Protein AF-A0A5C5G2U0-F1 (afdb_monomer)

Sequence (279 aa):
MDYLPILVVNPNTTESMTKGVERALNSLVESSKFPSPTFFSAPTGVASINDDKDCHHTAEEVLPHLLASPYAPPKPTSPRLPPHLSHLSLAAAHSAVLIACYSVHPLVPSLAAHYAAQSGPTRPVLGIFEASVLSALALLHTPEDRFGIVTTGAVWDGILTQGVSDFLAIRGEGAKVERFAGVETTGLTAVELHDLPADEVERRMKEAVKRLMRRAKGQDGKGTLRAICLGCAGMAGLDATVRAACVEELGDADGSKVHIVDGVKAGYALLEGMVRAGL

Secondary structure (DSSP, 8-state):
--PPPEEEEE-SS-HHHHHHHHHHHHHHHHH-SSPPPEEEE-SSS-SS--SHHHHHHHHHHHHHHHH-SS---SSTTS----GGGTTS-TTTTSSEEEE-SSS--THHHHHHHHHHTSSS----EEEHHHHHHHHHHHT--STTEEEEEEESSTHHHHHHHHHHHHHTT--STT---TTEEEEEE-S--TTHHHHS-HHHHHHHHHHHHHHHHHHHT-SSS--EEEEEEE-SGGGTTTHHHHHHHHHHHHHHHHHTTSEEEEHHHHHHHHHHHHHHHT-

Structure (mmCIF, N/CA/C/O backbone):
data_AF-A0A5C5G2U0-F1
#
_entry.id   AF-A0A5C5G2U0-F1
#
loop_
_atom_site.group_PDB
_atom_site.id
_atom_site.type_symbol
_atom_site.label_atom_id
_atom_site.label_alt_id
_atom_site.label_comp_id
_atom_site.label_asym_id
_atom_site.label_entity_id
_atom_site.label_seq_id
_atom_site.pdbx_PDB_ins_code
_atom_site.Cartn_x
_atom_site.Cartn_y
_atom_site.Cartn_z
_atom_site.occupancy
_atom_site.B_iso_or_equiv
_atom_site.auth_seq_id
_atom_site.auth_comp_id
_atom_site.auth_asym_id
_atom_site.auth_atom_id
_atom_site.pdbx_PDB_model_num
ATOM 1 N N . MET A 1 1 ? -12.541 -3.387 -24.938 1.00 53.84 1 MET A N 1
ATOM 2 C CA . MET A 1 1 ? -11.130 -2.962 -24.959 1.00 53.84 1 MET A CA 1
ATOM 3 C C . MET A 1 1 ? -10.376 -4.014 -24.191 1.00 53.84 1 MET A C 1
ATOM 5 O O . MET A 1 1 ? -10.794 -4.306 -23.076 1.00 53.84 1 MET A O 1
ATOM 9 N N . ASP A 1 2 ? -9.349 -4.602 -24.787 1.00 81.38 2 ASP A N 1
ATOM 10 C CA . ASP A 1 2 ? -8.499 -5.535 -24.056 1.00 81.38 2 ASP A CA 1
ATOM 11 C C . ASP A 1 2 ? -7.533 -4.694 -23.225 1.00 81.38 2 ASP A C 1
ATOM 13 O O . ASP A 1 2 ? -6.723 -3.940 -23.765 1.00 81.38 2 ASP A O 1
ATOM 17 N N . TYR A 1 3 ? -7.709 -4.729 -21.907 1.00 91.25 3 TYR A N 1
ATOM 18 C CA . TYR A 1 3 ? -6.792 -4.070 -20.987 1.00 91.25 3 TYR A CA 1
ATOM 19 C C . TYR A 1 3 ? -5.430 -4.768 -21.046 1.00 91.25 3 TYR A C 1
ATOM 21 O O . TYR A 1 3 ? -5.355 -5.971 -21.299 1.00 91.25 3 TYR A O 1
ATOM 29 N N . LEU A 1 4 ? -4.352 -4.025 -20.810 1.00 95.38 4 LEU A N 1
ATOM 30 C CA . LEU A 1 4 ? -3.047 -4.619 -20.539 1.00 95.38 4 LEU A CA 1
ATOM 31 C C . LEU A 1 4 ? -2.964 -4.955 -19.040 1.00 95.38 4 LEU A C 1
ATOM 33 O O . LEU A 1 4 ? -3.696 -4.364 -18.243 1.00 95.38 4 LEU A O 1
ATOM 37 N N . PRO A 1 5 ? -2.082 -5.878 -18.625 1.00 97.00 5 PRO A N 1
ATOM 38 C CA . PRO A 1 5 ? -1.870 -6.173 -17.212 1.00 97.00 5 PRO A CA 1
ATOM 39 C C . PRO A 1 5 ? -1.557 -4.933 -16.364 1.00 97.00 5 PRO A C 1
ATOM 41 O O . PRO A 1 5 ? -1.043 -3.926 -16.862 1.00 97.00 5 PRO A O 1
ATOM 44 N N . ILE A 1 6 ? -1.812 -5.029 -15.058 1.00 98.31 6 ILE A N 1
ATOM 45 C CA . ILE A 1 6 ? -1.257 -4.098 -14.065 1.00 98.31 6 ILE A CA 1
ATOM 46 C C . ILE A 1 6 ? 0.171 -4.547 -13.753 1.00 98.31 6 ILE A C 1
ATOM 48 O O . ILE A 1 6 ? 0.409 -5.729 -13.492 1.00 98.31 6 ILE A O 1
ATOM 52 N N . LEU A 1 7 ? 1.120 -3.613 -13.780 1.00 98.69 7 LEU A N 1
ATOM 53 C CA . LEU A 1 7 ? 2.493 -3.862 -13.353 1.00 98.69 7 LEU A CA 1
ATOM 54 C C . LEU A 1 7 ? 2.597 -3.683 -11.838 1.00 98.69 7 LEU A C 1
ATOM 56 O O . LEU A 1 7 ? 2.358 -2.591 -11.331 1.00 98.69 7 LEU A O 1
ATOM 60 N N . VAL A 1 8 ? 2.996 -4.725 -11.118 1.00 98.62 8 VAL A N 1
ATOM 61 C CA . VAL A 1 8 ? 3.265 -4.676 -9.678 1.00 98.62 8 VAL A CA 1
ATOM 62 C C . VAL A 1 8 ? 4.775 -4.638 -9.461 1.00 98.62 8 VAL A C 1
ATOM 64 O O . VAL A 1 8 ? 5.490 -5.599 -9.749 1.00 98.62 8 VAL A O 1
ATOM 67 N N . VAL A 1 9 ? 5.269 -3.507 -8.967 1.00 98.69 9 VAL A N 1
ATOM 68 C CA . VAL A 1 9 ? 6.696 -3.219 -8.802 1.00 98.69 9 VAL A CA 1
ATOM 69 C C . VAL A 1 9 ? 7.075 -3.386 -7.339 1.00 98.69 9 VAL A C 1
ATOM 71 O O . VAL A 1 9 ? 6.655 -2.597 -6.497 1.00 98.69 9 VAL A O 1
ATOM 74 N N . ASN A 1 10 ? 7.909 -4.376 -7.038 1.00 97.81 10 ASN A N 1
ATOM 75 C CA . ASN A 1 10 ? 8.694 -4.406 -5.813 1.00 97.81 10 ASN A CA 1
ATOM 76 C C . ASN A 1 10 ? 10.001 -3.620 -6.048 1.00 97.81 10 ASN A C 1
ATOM 78 O O . ASN A 1 10 ? 10.849 -4.078 -6.821 1.00 97.81 10 ASN A O 1
ATOM 82 N N . PRO A 1 11 ? 10.184 -2.454 -5.409 1.00 97.56 11 PRO A N 1
ATOM 83 C CA . PRO A 1 11 ? 11.371 -1.631 -5.614 1.00 97.56 11 PRO A CA 1
ATOM 84 C C . PRO A 1 11 ? 12.628 -2.146 -4.896 1.00 97.56 11 PRO A C 1
ATOM 86 O O . PRO A 1 11 ? 13.697 -1.583 -5.097 1.00 97.56 11 PRO A O 1
ATOM 89 N N . ASN A 1 12 ? 12.540 -3.213 -4.094 1.00 95.75 12 ASN A N 1
ATOM 90 C CA . ASN A 1 12 ? 13.712 -3.877 -3.518 1.00 95.75 12 ASN A CA 1
ATOM 91 C C . ASN A 1 12 ? 14.119 -5.137 -4.305 1.00 95.75 12 ASN A C 1
ATOM 93 O O . ASN A 1 12 ? 13.394 -5.625 -5.179 1.00 95.75 12 ASN A O 1
ATOM 97 N N . THR A 1 13 ? 15.297 -5.674 -3.988 1.00 96.25 13 THR A N 1
ATOM 98 C CA . THR A 1 13 ? 15.876 -6.831 -4.694 1.00 96.25 13 THR A CA 1
ATOM 99 C C . THR A 1 13 ? 15.362 -8.190 -4.210 1.00 96.25 13 THR A C 1
ATOM 101 O O . THR A 1 13 ? 15.667 -9.218 -4.821 1.00 96.25 13 THR A O 1
ATOM 104 N N . THR A 1 14 ? 14.559 -8.232 -3.143 1.00 94.06 14 THR A N 1
ATOM 105 C CA . THR A 1 14 ? 14.135 -9.476 -2.490 1.00 94.06 14 THR A CA 1
ATOM 106 C C . THR A 1 14 ? 12.976 -10.147 -3.233 1.00 94.06 14 THR A C 1
ATOM 108 O O . THR A 1 14 ? 11.801 -9.833 -3.050 1.00 94.06 14 THR A O 1
ATOM 111 N N . GLU A 1 15 ? 13.305 -11.156 -4.040 1.00 93.56 15 GLU A N 1
ATOM 112 C CA . GLU A 1 15 ? 12.356 -11.955 -4.839 1.00 93.56 15 GLU A CA 1
ATOM 113 C C . GLU A 1 15 ? 11.280 -12.655 -3.988 1.00 93.56 15 GLU A C 1
ATOM 115 O O . GLU A 1 15 ? 10.133 -12.810 -4.410 1.00 93.56 15 GLU A O 1
ATOM 120 N N . SER A 1 16 ? 11.620 -13.087 -2.769 1.00 91.31 16 SER A N 1
ATOM 121 C CA . SER A 1 16 ? 10.653 -13.731 -1.870 1.00 91.31 16 SER A CA 1
ATOM 122 C C . SER A 1 16 ? 9.550 -12.772 -1.410 1.00 91.31 16 SER A C 1
ATOM 124 O O . SER A 1 16 ? 8.415 -13.219 -1.238 1.00 91.31 16 SER A O 1
ATOM 126 N N . MET A 1 17 ? 9.838 -11.468 -1.284 1.00 91.75 17 MET A N 1
ATOM 127 C CA . MET A 1 17 ? 8.825 -10.446 -1.000 1.00 91.75 17 MET A CA 1
ATOM 128 C C . MET A 1 17 ? 7.886 -10.271 -2.192 1.00 91.75 17 MET A C 1
ATOM 130 O O . MET A 1 17 ? 6.672 -10.249 -2.009 1.00 91.75 17 MET A O 1
ATOM 134 N N . THR A 1 18 ? 8.417 -10.256 -3.419 1.00 95.19 18 THR A N 1
ATOM 135 C CA . THR A 1 18 ? 7.592 -10.215 -4.639 1.00 95.19 18 THR A CA 1
ATOM 136 C C . THR A 1 18 ? 6.653 -11.417 -4.724 1.00 95.19 18 THR A C 1
ATOM 138 O O . THR A 1 18 ? 5.462 -11.241 -4.957 1.00 95.19 18 THR A O 1
ATOM 141 N N . LYS A 1 19 ? 7.143 -12.626 -4.423 1.00 94.12 19 LYS A N 1
ATOM 142 C CA . LYS A 1 19 ? 6.294 -13.828 -4.318 1.00 94.12 19 LYS A CA 1
ATOM 143 C C . LYS A 1 19 ? 5.251 -13.727 -3.199 1.00 94.12 19 LYS A C 1
ATOM 145 O O . LYS A 1 19 ? 4.171 -14.301 -3.301 1.00 94.12 19 LYS A O 1
ATOM 150 N N . GLY A 1 20 ? 5.563 -13.031 -2.105 1.00 92.25 20 GLY A N 1
ATOM 151 C CA . GLY A 1 20 ? 4.604 -12.716 -1.042 1.00 92.25 20 GLY A CA 1
ATOM 152 C C . GLY A 1 20 ? 3.446 -11.858 -1.552 1.00 92.25 20 GLY A C 1
ATOM 153 O O . GLY A 1 20 ? 2.290 -12.222 -1.352 1.00 92.25 20 GLY A O 1
ATOM 154 N N . VAL A 1 21 ? 3.767 -10.781 -2.273 1.00 94.44 21 VAL A N 1
ATOM 155 C CA . VAL A 1 21 ? 2.797 -9.880 -2.916 1.00 94.44 21 VAL A CA 1
ATOM 156 C C . VAL A 1 21 ? 1.954 -10.625 -3.956 1.00 94.44 21 VAL A C 1
ATOM 158 O O . VAL A 1 21 ? 0.738 -10.464 -3.979 1.00 94.44 21 VAL A O 1
ATOM 161 N N . GLU A 1 22 ? 2.569 -11.489 -4.766 1.00 95.44 22 GLU A N 1
ATOM 162 C CA . GLU A 1 22 ? 1.861 -12.350 -5.723 1.00 95.44 22 GLU A CA 1
ATOM 163 C C . GLU A 1 22 ? 0.824 -13.233 -5.016 1.00 95.44 22 GLU A C 1
ATOM 165 O O . GLU A 1 22 ? -0.366 -13.155 -5.321 1.00 95.44 22 GLU A O 1
ATOM 170 N N . ARG A 1 23 ? 1.238 -13.975 -3.979 1.00 94.12 23 ARG A N 1
ATOM 171 C CA . ARG A 1 23 ? 0.326 -14.813 -3.181 1.00 94.12 23 ARG A CA 1
ATOM 172 C C . ARG A 1 23 ? -0.815 -14.021 -2.546 1.00 94.12 23 ARG A C 1
ATOM 174 O O . ARG A 1 23 ? -1.928 -14.536 -2.466 1.00 94.12 23 ARG A O 1
ATOM 181 N N . ALA A 1 24 ? -0.556 -12.791 -2.102 1.00 92.31 24 ALA A N 1
ATOM 182 C CA . ALA A 1 24 ? -1.577 -11.925 -1.519 1.00 92.31 24 ALA A CA 1
ATOM 183 C C . ALA A 1 24 ? -2.680 -11.544 -2.522 1.00 92.31 24 ALA A C 1
ATOM 185 O O . ALA A 1 24 ? -3.817 -11.304 -2.112 1.00 92.31 24 ALA A O 1
ATOM 186 N N . LEU A 1 25 ? -2.357 -11.513 -3.819 1.00 94.44 25 LEU A N 1
ATOM 187 C CA . LEU A 1 25 ? -3.283 -11.167 -4.896 1.00 94.44 25 LEU A CA 1
ATOM 188 C C . LEU A 1 25 ? -4.002 -12.370 -5.518 1.00 94.44 25 LEU A C 1
ATOM 190 O O . LEU A 1 25 ? -5.008 -12.150 -6.187 1.00 94.44 25 LEU A O 1
ATOM 194 N N . ASN A 1 26 ? -3.556 -13.612 -5.286 1.00 92.75 26 ASN A N 1
ATOM 195 C CA . ASN A 1 26 ? -4.094 -14.812 -5.952 1.00 92.75 26 ASN A CA 1
ATOM 196 C C . ASN A 1 26 ? -5.631 -14.867 -5.982 1.00 92.75 26 ASN A C 1
ATOM 198 O O . ASN A 1 26 ? -6.218 -14.970 -7.054 1.00 92.75 26 ASN A O 1
ATOM 202 N N . SER A 1 27 ? -6.297 -14.721 -4.833 1.00 88.56 27 SER A N 1
ATOM 203 C CA . SER A 1 27 ? -7.763 -14.823 -4.752 1.00 88.56 27 SER A CA 1
ATOM 204 C C . SER A 1 27 ? -8.507 -13.691 -5.475 1.00 88.56 27 SER A C 1
ATOM 206 O O . SER A 1 27 ? -9.593 -13.902 -6.019 1.00 88.56 27 SER A O 1
ATOM 208 N N . LEU A 1 28 ? -7.927 -12.487 -5.510 1.00 89.75 28 LEU A N 1
ATOM 209 C CA . LEU A 1 28 ? -8.476 -11.353 -6.261 1.00 89.75 28 LEU A CA 1
ATOM 210 C C . LEU A 1 28 ? -8.303 -11.560 -7.765 1.00 89.75 28 LEU A C 1
ATOM 212 O O . LEU A 1 28 ? -9.237 -11.339 -8.528 1.00 89.75 28 LEU A O 1
ATOM 216 N N . VAL A 1 29 ? -7.128 -12.023 -8.189 1.00 91.81 29 VAL A N 1
ATOM 217 C CA . VAL A 1 29 ? -6.813 -12.239 -9.606 1.00 91.81 29 VAL A CA 1
ATOM 218 C C . VAL A 1 29 ? -7.625 -13.400 -10.180 1.00 91.81 29 VAL A C 1
ATOM 220 O O . VAL A 1 29 ? -8.175 -13.264 -11.266 1.00 91.81 29 VAL A O 1
ATOM 223 N N . GLU A 1 30 ? -7.769 -14.508 -9.449 1.00 90.81 30 GLU A N 1
ATOM 224 C CA . GLU A 1 30 ? -8.558 -15.677 -9.879 1.00 90.81 30 GLU A CA 1
ATOM 225 C C . GLU A 1 30 ? -10.039 -15.352 -10.114 1.00 90.81 30 GLU A C 1
ATOM 227 O O . GLU A 1 30 ? -10.695 -15.988 -10.939 1.00 90.81 30 GLU A O 1
ATOM 232 N N . SER A 1 31 ? -10.573 -14.362 -9.394 1.00 86.00 31 SER A N 1
ATOM 233 C CA . SER A 1 31 ? -11.963 -13.917 -9.535 1.00 86.00 31 SER A CA 1
ATOM 234 C C . SER A 1 31 ? -12.139 -12.753 -10.519 1.00 86.00 31 SER A C 1
ATOM 236 O O . SER A 1 31 ? -13.274 -12.429 -10.885 1.00 86.00 31 SER A O 1
ATOM 238 N N . SER A 1 32 ? -11.043 -12.141 -10.979 1.00 87.00 32 SER A N 1
ATOM 239 C CA . SER A 1 32 ? -11.066 -10.995 -11.886 1.00 87.00 32 SER A CA 1
ATOM 240 C C . SER A 1 32 ? -11.127 -11.425 -13.355 1.00 87.00 32 SER A C 1
ATOM 242 O O . SER A 1 32 ? -10.626 -12.471 -13.761 1.00 87.00 32 SER A O 1
ATOM 244 N N . LYS A 1 33 ? -11.752 -10.584 -14.189 1.00 87.62 33 LYS A N 1
ATOM 245 C CA . LYS A 1 33 ? -11.682 -10.696 -15.660 1.00 87.62 33 LYS A CA 1
ATOM 246 C C . LYS A 1 33 ? -10.535 -9.870 -16.250 1.00 87.62 33 LYS A C 1
ATOM 248 O O . LYS A 1 33 ? -10.385 -9.821 -17.470 1.00 87.62 33 LYS A O 1
ATOM 253 N N . PHE A 1 34 ? -9.785 -9.171 -15.404 1.00 93.06 34 PHE A N 1
ATOM 254 C CA . PHE A 1 34 ? -8.626 -8.387 -15.797 1.00 93.06 34 PHE A CA 1
ATOM 255 C C . PHE A 1 34 ? -7.432 -9.317 -16.089 1.00 93.06 34 PHE A C 1
ATOM 257 O O . PHE A 1 34 ? -7.328 -10.377 -15.468 1.00 93.06 34 PHE A O 1
ATOM 264 N N . PRO A 1 35 ? -6.526 -8.971 -17.024 1.00 94.81 35 PRO A N 1
ATOM 265 C CA . PRO A 1 35 ? -5.318 -9.760 -17.238 1.00 94.81 35 PRO A CA 1
ATOM 266 C C . PRO A 1 35 ? -4.505 -9.937 -15.952 1.00 94.81 35 PRO A C 1
ATOM 268 O O . PRO A 1 35 ? -4.368 -9.002 -15.158 1.00 94.81 35 PRO A O 1
ATOM 271 N N . SER A 1 36 ? -3.919 -11.123 -15.782 1.00 95.44 36 SER A N 1
ATOM 272 C CA . SER A 1 36 ? -3.057 -11.419 -14.637 1.00 95.44 36 SER A CA 1
ATOM 273 C C . SER A 1 36 ? -1.933 -10.382 -14.511 1.00 95.44 36 SER A C 1
ATOM 275 O O . SER A 1 36 ? -1.344 -10.020 -15.531 1.00 95.44 36 SER A O 1
ATOM 277 N N . PRO A 1 37 ? -1.628 -9.901 -13.292 1.00 97.56 37 PRO A N 1
ATOM 278 C CA . PRO A 1 37 ? -0.587 -8.907 -13.074 1.00 97.56 37 PRO A CA 1
ATOM 279 C C . PRO A 1 37 ? 0.788 -9.400 -13.510 1.00 97.56 37 PRO A C 1
ATOM 281 O O . PRO A 1 37 ? 1.121 -10.579 -13.390 1.00 97.56 37 PRO A O 1
ATOM 284 N N . THR A 1 38 ? 1.616 -8.453 -13.936 1.00 98.25 38 THR A N 1
ATOM 285 C CA . THR A 1 38 ? 3.043 -8.681 -14.155 1.00 98.25 38 THR A CA 1
ATOM 286 C C . THR A 1 38 ? 3.800 -8.219 -12.924 1.00 98.25 38 THR A C 1
ATOM 288 O O . THR A 1 38 ? 3.624 -7.084 -12.486 1.00 98.25 38 THR A O 1
ATOM 291 N N . PHE A 1 39 ? 4.683 -9.058 -12.394 1.00 98.31 39 PHE A N 1
ATOM 292 C CA . PHE A 1 39 ? 5.508 -8.711 -11.241 1.00 98.31 39 PHE A CA 1
ATOM 293 C C . PHE A 1 39 ? 6.925 -8.342 -11.671 1.00 98.31 39 PHE A C 1
ATOM 295 O O . PHE A 1 39 ? 7.520 -8.982 -12.540 1.00 98.31 39 PHE A O 1
ATOM 302 N N . PHE A 1 40 ? 7.474 -7.308 -11.045 1.00 98.44 40 PHE A N 1
ATOM 303 C CA . PHE A 1 40 ? 8.851 -6.870 -11.230 1.00 98.44 40 PHE A CA 1
ATOM 304 C C . PHE A 1 40 ? 9.526 -6.706 -9.868 1.00 98.44 40 PHE A C 1
ATOM 306 O O . PHE A 1 40 ? 8.948 -6.114 -8.960 1.00 98.44 40 PHE A O 1
ATOM 313 N N . SER A 1 41 ? 10.764 -7.181 -9.750 1.00 97.94 41 SER A N 1
ATOM 314 C CA . SER A 1 41 ? 11.644 -6.925 -8.604 1.00 97.94 41 SER A CA 1
ATOM 315 C C . SER A 1 41 ? 12.880 -6.189 -9.089 1.00 97.94 41 SER A C 1
ATOM 317 O O . SER A 1 41 ? 13.435 -6.559 -10.133 1.00 97.94 41 SER A O 1
ATOM 319 N N . ALA A 1 42 ? 13.349 -5.209 -8.319 1.00 97.75 42 ALA A N 1
ATOM 320 C CA . ALA A 1 42 ? 14.548 -4.457 -8.662 1.00 97.75 42 ALA A CA 1
ATOM 321 C C . ALA A 1 42 ? 15.731 -5.406 -8.958 1.00 97.75 42 ALA A C 1
ATOM 323 O O . ALA A 1 42 ? 15.908 -6.420 -8.265 1.00 97.75 42 ALA A O 1
ATOM 324 N N . PRO A 1 43 ? 16.507 -5.162 -10.030 1.00 96.00 43 PRO A N 1
ATOM 325 C CA . PRO A 1 43 ? 17.647 -6.008 -10.370 1.00 96.00 43 PRO A CA 1
ATOM 326 C C . PRO A 1 43 ? 18.849 -5.757 -9.454 1.00 96.00 43 PRO A C 1
ATOM 328 O O . PRO A 1 43 ? 19.609 -6.687 -9.195 1.00 96.00 43 PRO A O 1
ATOM 331 N N . THR A 1 44 ? 18.993 -4.529 -8.960 1.00 94.75 44 THR A N 1
ATOM 332 C CA . THR A 1 44 ? 20.053 -4.054 -8.064 1.00 94.75 44 THR A CA 1
ATOM 333 C C . THR A 1 44 ? 19.449 -3.217 -6.936 1.00 94.75 44 THR A C 1
ATOM 335 O O . THR A 1 44 ? 18.238 -2.983 -6.924 1.00 94.75 44 THR A O 1
ATOM 338 N N . GLY A 1 45 ? 20.286 -2.830 -5.972 1.00 93.75 45 GLY A N 1
ATOM 339 C CA . GLY A 1 45 ? 19.909 -1.946 -4.874 1.00 93.75 45 GLY A CA 1
ATOM 340 C C . GLY A 1 45 ? 19.807 -2.684 -3.547 1.00 93.75 45 GLY A C 1
ATOM 341 O O . GLY A 1 45 ? 20.465 -3.704 -3.321 1.00 93.75 45 GLY A O 1
ATOM 342 N N . VAL A 1 46 ? 18.975 -2.170 -2.646 1.00 94.62 46 VAL A N 1
ATOM 343 C CA . VAL A 1 46 ? 18.823 -2.729 -1.298 1.00 94.62 46 VAL A CA 1
ATOM 344 C C . VAL A 1 46 ? 17.885 -3.937 -1.278 1.00 94.62 46 VAL A C 1
ATOM 346 O O . VAL A 1 46 ? 16.928 -4.032 -2.049 1.00 94.62 46 VAL A O 1
ATOM 349 N N . ALA A 1 47 ? 18.152 -4.879 -0.372 1.00 92.50 47 ALA A N 1
ATOM 350 C CA . ALA A 1 47 ? 17.293 -6.049 -0.165 1.00 92.50 47 ALA A CA 1
ATOM 351 C C . ALA A 1 47 ? 15.974 -5.686 0.537 1.00 92.50 47 ALA A C 1
ATOM 353 O O . ALA A 1 47 ? 14.931 -6.266 0.252 1.00 92.50 47 ALA A O 1
ATOM 354 N N . SER A 1 48 ? 15.998 -4.692 1.420 1.00 90.44 48 SER A N 1
ATOM 355 C CA . SER A 1 48 ? 14.825 -4.163 2.114 1.00 90.44 48 SER A CA 1
ATOM 356 C C . SER A 1 48 ? 14.944 -2.651 2.178 1.00 90.44 48 SER A C 1
ATOM 358 O O . SER A 1 48 ? 16.043 -2.143 2.375 1.00 90.44 48 SER A O 1
ATOM 360 N N . ILE A 1 49 ? 13.818 -1.958 2.030 1.00 91.44 49 ILE A N 1
ATOM 361 C CA . ILE A 1 49 ? 13.723 -0.507 2.191 1.00 91.44 49 ILE A CA 1
ATOM 362 C C . ILE A 1 49 ? 13.359 -0.253 3.646 1.00 91.44 49 ILE A C 1
ATOM 364 O O . ILE A 1 49 ? 12.310 -0.717 4.099 1.00 91.44 49 ILE A O 1
ATOM 368 N N . ASN A 1 50 ? 14.229 0.435 4.381 1.00 89.50 50 ASN A N 1
ATOM 369 C CA . ASN A 1 50 ? 14.063 0.626 5.822 1.00 89.50 50 ASN A CA 1
ATOM 370 C C . ASN A 1 50 ? 13.958 2.094 6.236 1.00 89.50 50 ASN A C 1
ATOM 372 O O . ASN A 1 50 ? 13.646 2.357 7.393 1.00 89.50 50 ASN A O 1
ATOM 376 N N . ASP A 1 51 ? 14.182 3.034 5.321 1.00 90.00 51 ASP A N 1
ATOM 377 C CA . ASP A 1 51 ? 14.048 4.465 5.568 1.00 90.00 51 ASP A CA 1
ATOM 378 C C . ASP A 1 51 ? 13.735 5.251 4.277 1.00 90.00 51 ASP A C 1
ATOM 380 O O . ASP A 1 51 ? 13.539 4.690 3.194 1.00 90.00 51 ASP A O 1
ATOM 384 N N . ASP A 1 52 ? 13.650 6.576 4.403 1.00 92.38 52 ASP A N 1
ATOM 385 C CA . ASP A 1 52 ? 13.391 7.492 3.289 1.00 92.38 52 ASP A CA 1
ATOM 386 C C . ASP A 1 52 ? 14.543 7.544 2.267 1.00 92.38 52 ASP A C 1
ATOM 388 O O . ASP A 1 52 ? 14.311 7.681 1.062 1.00 92.38 52 ASP A O 1
ATOM 392 N N . LYS A 1 53 ? 15.792 7.365 2.712 1.00 94.50 53 LYS A N 1
ATOM 393 C CA . LYS A 1 53 ? 16.958 7.359 1.822 1.00 94.50 53 LYS A CA 1
ATOM 394 C C . LYS A 1 53 ? 16.921 6.136 0.908 1.00 94.50 53 LYS A C 1
ATOM 396 O O . LYS A 1 53 ? 17.160 6.273 -0.291 1.00 94.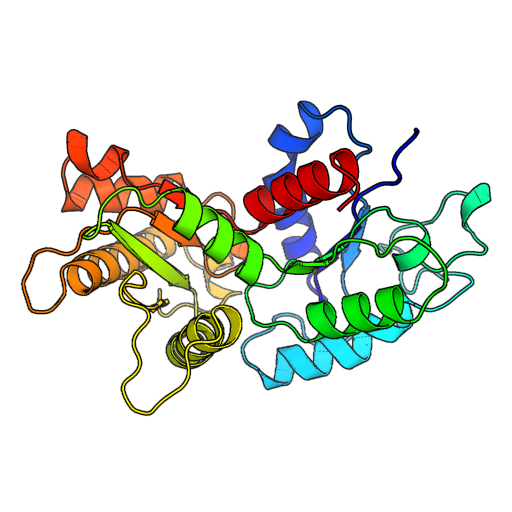50 53 LYS A O 1
ATOM 401 N N . ASP A 1 54 ? 16.570 4.973 1.449 1.00 95.06 54 ASP A N 1
ATOM 402 C CA . ASP A 1 54 ? 16.349 3.754 0.674 1.00 95.06 54 ASP A CA 1
ATOM 403 C C . ASP A 1 54 ? 15.220 3.943 -0.355 1.00 95.06 54 ASP A C 1
ATOM 405 O O . ASP A 1 54 ? 15.348 3.491 -1.494 1.00 95.06 54 ASP A O 1
ATOM 409 N N . CYS A 1 55 ? 14.134 4.647 -0.002 1.00 95.75 55 CYS A N 1
ATOM 410 C CA . CYS A 1 55 ? 13.032 4.940 -0.933 1.00 95.75 55 CYS A CA 1
ATOM 411 C C . CYS A 1 55 ? 13.505 5.759 -2.145 1.00 95.75 55 CYS A C 1
ATOM 413 O O . CYS A 1 55 ? 13.141 5.460 -3.283 1.00 95.75 55 CYS A O 1
ATOM 415 N N . HIS A 1 56 ? 14.327 6.786 -1.915 1.00 97.06 56 HIS A N 1
ATOM 416 C CA . HIS A 1 56 ? 14.891 7.607 -2.989 1.00 97.06 56 HIS A CA 1
ATOM 417 C C . HIS A 1 56 ? 15.892 6.822 -3.834 1.00 97.06 56 HIS A C 1
ATOM 419 O O . HIS A 1 56 ? 15.769 6.783 -5.057 1.00 97.06 56 HIS A O 1
ATOM 425 N N . HIS A 1 57 ? 16.828 6.132 -3.184 1.00 97.38 57 HIS A N 1
ATOM 426 C CA . HIS A 1 57 ? 17.843 5.334 -3.860 1.00 97.38 57 HIS A CA 1
ATOM 427 C C . HIS A 1 57 ? 17.223 4.256 -4.761 1.00 97.38 57 HIS A C 1
ATOM 429 O O . HIS A 1 57 ? 17.566 4.148 -5.937 1.00 97.38 57 HIS A O 1
ATOM 435 N N . THR A 1 58 ? 16.252 3.497 -4.248 1.00 97.69 58 THR A N 1
ATOM 436 C CA . THR A 1 58 ? 15.561 2.471 -5.044 1.00 97.69 58 THR A CA 1
ATOM 437 C C . THR A 1 58 ? 14.718 3.066 -6.166 1.00 97.69 58 THR A C 1
ATOM 439 O O . THR A 1 58 ? 14.614 2.457 -7.228 1.00 97.69 58 THR A O 1
ATOM 442 N N . ALA A 1 59 ? 14.150 4.263 -5.995 1.00 98.06 59 ALA A N 1
ATOM 443 C CA . ALA A 1 59 ? 13.449 4.939 -7.082 1.00 98.06 59 ALA A CA 1
ATOM 444 C C . ALA A 1 59 ? 14.394 5.307 -8.235 1.00 98.06 59 ALA A C 1
ATOM 446 O O . ALA A 1 59 ? 14.063 5.043 -9.392 1.00 98.06 59 ALA A O 1
ATOM 447 N N . GLU A 1 60 ? 15.567 5.867 -7.925 1.00 97.38 60 GLU A N 1
ATOM 448 C CA . GLU A 1 60 ? 16.595 6.212 -8.916 1.00 97.38 60 GLU A CA 1
ATOM 449 C C . GLU A 1 60 ? 17.099 4.980 -9.674 1.00 97.38 60 GLU A C 1
ATOM 451 O O . GLU A 1 60 ? 17.264 5.035 -10.893 1.00 97.38 60 GLU A O 1
ATOM 456 N N . GLU A 1 61 ? 17.294 3.857 -8.979 1.00 96.44 61 GLU A N 1
ATOM 457 C CA . GLU A 1 61 ? 17.738 2.614 -9.613 1.00 96.44 61 GLU A CA 1
ATOM 458 C C . GLU A 1 61 ? 16.650 1.953 -10.468 1.00 96.44 61 GLU A C 1
ATOM 460 O O . GLU A 1 61 ? 16.922 1.461 -11.564 1.00 96.44 61 GLU A O 1
ATOM 465 N N . VAL A 1 62 ? 15.403 1.924 -9.993 1.00 98.25 62 VAL A N 1
ATOM 466 C CA . VAL A 1 62 ? 14.318 1.177 -10.647 1.00 98.25 62 VAL A CA 1
ATOM 467 C C . VAL A 1 62 ? 13.746 1.926 -11.847 1.00 98.25 62 VAL A C 1
ATOM 469 O O . VAL A 1 62 ? 13.407 1.298 -12.854 1.00 98.25 62 VAL A O 1
ATOM 472 N N . LEU A 1 63 ? 13.639 3.255 -11.777 1.00 98.06 63 LEU A N 1
ATOM 473 C CA . LEU A 1 63 ? 12.949 4.052 -12.792 1.00 98.06 63 LEU A CA 1
ATOM 474 C C . LEU A 1 63 ? 13.500 3.844 -14.222 1.00 98.06 63 LEU A C 1
ATOM 476 O O . LEU A 1 63 ? 12.688 3.610 -15.124 1.00 98.06 63 LEU A O 1
ATOM 480 N N . PRO A 1 64 ? 14.829 3.826 -14.469 1.00 97.81 64 PRO A N 1
ATOM 481 C CA . PRO A 1 64 ? 15.375 3.542 -15.796 1.00 97.81 64 PRO A CA 1
ATOM 482 C C . PRO A 1 64 ? 14.943 2.181 -16.352 1.00 97.81 64 PRO A C 1
ATOM 484 O O . PRO A 1 64 ? 14.637 2.077 -17.537 1.00 97.81 64 PRO A O 1
ATOM 487 N N . HIS A 1 65 ? 14.851 1.144 -15.514 1.00 97.81 65 HIS A N 1
ATOM 488 C CA . HIS A 1 65 ? 14.427 -0.191 -15.951 1.00 97.81 65 HIS A CA 1
ATOM 489 C C . HIS A 1 65 ? 12.951 -0.249 -16.350 1.00 97.81 65 HIS A C 1
ATOM 491 O O . HIS A 1 65 ? 12.587 -1.017 -17.242 1.00 97.81 65 HIS A O 1
ATOM 497 N N . LEU A 1 66 ? 12.101 0.554 -15.707 1.00 98.06 66 LEU A N 1
ATOM 498 C CA . LEU A 1 66 ? 10.679 0.628 -16.040 1.00 98.06 66 LEU A CA 1
ATOM 499 C C . LEU A 1 66 ? 10.432 1.423 -17.328 1.00 98.06 66 LEU A C 1
ATOM 501 O O . LEU A 1 66 ? 9.509 1.097 -18.078 1.00 98.06 66 LEU A O 1
ATOM 505 N N . LEU A 1 67 ? 11.250 2.450 -17.582 1.00 97.38 67 LEU A N 1
ATOM 506 C CA . LEU A 1 67 ? 11.054 3.409 -18.672 1.00 97.38 67 LEU A CA 1
ATOM 507 C C . LEU A 1 67 ? 11.888 3.133 -19.930 1.00 97.38 67 LEU A C 1
ATOM 509 O O . LEU A 1 67 ? 11.543 3.648 -20.994 1.00 97.38 67 LEU A O 1
ATOM 513 N N . ALA A 1 68 ? 12.947 2.323 -19.850 1.00 97.25 68 ALA A N 1
ATOM 514 C CA . ALA A 1 68 ? 13.770 1.976 -21.006 1.00 97.25 68 ALA A CA 1
ATOM 515 C C . ALA A 1 68 ? 12.936 1.317 -22.117 1.00 97.25 68 ALA A C 1
ATOM 517 O O . ALA A 1 68 ? 12.219 0.346 -21.874 1.00 97.25 68 ALA A O 1
ATOM 518 N N . SER A 1 69 ? 13.058 1.843 -23.338 1.00 95.88 69 SER A N 1
ATOM 519 C CA . SER A 1 69 ? 12.368 1.369 -24.541 1.00 95.88 69 SER A CA 1
ATOM 520 C C . SER A 1 69 ? 13.392 1.196 -25.675 1.00 95.88 69 SER A C 1
ATOM 522 O O . SER A 1 69 ? 14.079 2.168 -25.994 1.00 95.88 69 SER A O 1
ATOM 524 N N . PRO A 1 70 ? 13.514 0.011 -26.305 1.00 97.00 70 PRO A N 1
ATOM 525 C CA . PRO A 1 70 ? 12.784 -1.218 -25.994 1.00 97.00 70 PRO A CA 1
ATOM 526 C C . PRO A 1 70 ? 13.168 -1.786 -24.622 1.00 97.00 70 PRO A C 1
ATOM 528 O O . PRO A 1 70 ? 14.315 -1.669 -24.187 1.00 97.00 70 PRO A O 1
ATOM 531 N N . TYR A 1 71 ? 12.209 -2.417 -23.947 1.00 97.56 71 TYR A N 1
ATOM 532 C CA . TYR A 1 71 ? 12.466 -3.057 -22.665 1.00 97.56 71 TYR A CA 1
ATOM 533 C C . TYR A 1 71 ? 13.406 -4.260 -22.819 1.00 97.56 71 TYR A C 1
ATOM 535 O O . TYR A 1 71 ? 13.119 -5.215 -23.545 1.00 97.56 71 TYR A O 1
ATOM 543 N N . ALA A 1 72 ? 14.509 -4.233 -22.073 1.00 95.88 72 ALA A N 1
ATOM 544 C CA . ALA A 1 72 ? 15.435 -5.347 -21.933 1.00 95.88 72 ALA A CA 1
ATOM 545 C C . ALA A 1 72 ? 15.335 -5.910 -20.503 1.00 95.88 72 ALA A C 1
ATOM 547 O O . ALA A 1 72 ? 15.614 -5.170 -19.556 1.00 95.88 72 ALA A O 1
A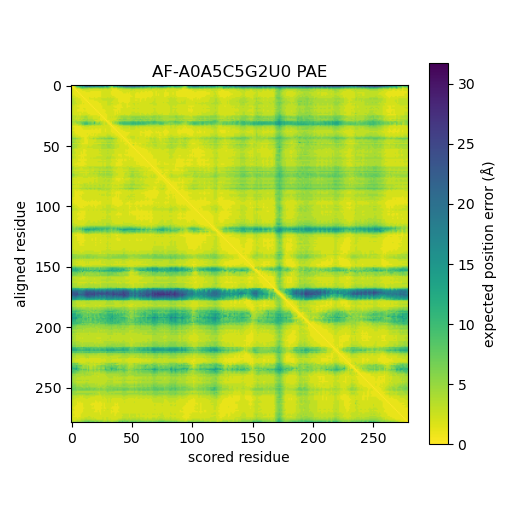TOM 548 N N . PRO A 1 73 ? 14.958 -7.192 -20.313 1.00 96.50 73 PRO A N 1
ATOM 549 C CA . PRO A 1 73 ? 14.890 -7.803 -18.987 1.00 96.50 73 PRO A CA 1
ATOM 550 C C . PRO A 1 73 ? 16.269 -7.761 -18.301 1.00 96.50 73 PRO A C 1
ATOM 552 O O . PRO A 1 73 ? 17.205 -8.378 -18.815 1.00 96.50 73 PRO A O 1
ATOM 555 N N . PRO A 1 74 ? 16.428 -7.061 -17.160 1.00 95.06 74 PRO A N 1
ATOM 556 C CA . PRO A 1 74 ? 17.742 -6.859 -16.545 1.00 95.06 74 PRO A CA 1
ATOM 557 C C . PRO A 1 74 ? 18.292 -8.104 -15.836 1.00 95.06 74 PRO A C 1
ATOM 559 O O . PRO A 1 74 ? 19.493 -8.187 -15.591 1.00 95.06 74 PRO A O 1
ATOM 562 N N . LYS A 1 75 ? 17.442 -9.087 -15.512 1.00 94.69 75 LYS A N 1
ATOM 563 C CA . LYS A 1 75 ? 17.843 -10.376 -14.924 1.00 94.69 75 LYS A CA 1
ATOM 564 C C . LYS A 1 75 ? 16.941 -11.523 -15.404 1.00 94.69 75 LYS A C 1
ATOM 566 O O . LYS A 1 75 ? 15.847 -11.264 -15.905 1.00 94.69 75 LYS A O 1
ATOM 571 N N . PRO A 1 76 ? 17.347 -12.801 -15.245 1.00 94.69 76 PRO A N 1
ATOM 572 C CA . PRO A 1 76 ? 16.556 -13.948 -15.703 1.00 94.69 76 PRO A CA 1
ATOM 573 C C . PRO A 1 76 ? 15.142 -14.043 -15.114 1.00 94.69 76 PRO A C 1
ATOM 575 O O . PRO A 1 76 ? 14.251 -14.547 -15.793 1.00 94.69 76 PRO A O 1
ATOM 578 N N . THR A 1 77 ? 14.942 -13.565 -13.882 1.00 94.19 77 THR A N 1
ATOM 579 C CA . THR A 1 77 ? 13.642 -13.543 -13.187 1.00 94.19 77 THR A CA 1
ATOM 580 C C . THR A 1 77 ? 12.769 -12.350 -13.570 1.00 94.19 77 THR A C 1
ATOM 582 O O . THR A 1 77 ? 11.603 -12.311 -13.193 1.00 94.19 77 THR A O 1
ATOM 585 N N . SER A 1 78 ? 13.302 -11.376 -14.315 1.00 96.75 78 SER A N 1
ATOM 586 C CA . SER A 1 78 ? 12.520 -10.231 -14.769 1.00 96.75 78 SER A CA 1
ATOM 587 C C . SER A 1 78 ? 11.414 -10.657 -15.736 1.00 96.75 78 SER A C 1
ATOM 589 O O . SER A 1 78 ? 11.607 -11.593 -16.523 1.00 96.75 78 SER A O 1
ATOM 591 N N . PRO A 1 79 ? 10.270 -9.949 -15.726 1.00 96.69 79 PRO A N 1
ATOM 592 C CA . PRO A 1 79 ? 9.188 -10.233 -16.651 1.00 96.69 79 PRO A CA 1
ATOM 593 C C . PRO A 1 79 ? 9.665 -10.073 -18.094 1.00 96.69 79 PRO A C 1
ATOM 595 O O . PRO A 1 79 ? 10.617 -9.351 -18.382 1.00 96.69 79 PRO A O 1
ATOM 598 N N . ARG A 1 80 ? 8.998 -10.749 -19.026 1.00 96.94 80 ARG A N 1
ATOM 599 C CA . ARG A 1 80 ? 9.246 -10.596 -20.462 1.00 96.94 80 ARG A CA 1
ATOM 600 C C . ARG A 1 80 ? 7.993 -10.053 -21.113 1.00 96.94 80 ARG A C 1
ATOM 602 O O . ARG A 1 80 ? 6.896 -10.524 -20.829 1.00 96.94 80 ARG A O 1
ATOM 609 N N . LEU A 1 81 ? 8.168 -9.082 -22.002 1.00 96.88 81 LEU A N 1
ATOM 610 C CA . LEU A 1 81 ? 7.068 -8.586 -22.812 1.00 96.88 81 LEU A CA 1
ATOM 611 C C . LEU A 1 81 ? 6.785 -9.557 -23.966 1.00 96.88 81 LEU A C 1
ATOM 613 O O . LEU A 1 81 ? 7.725 -10.133 -24.524 1.00 96.88 81 LEU A O 1
ATOM 617 N N . PRO A 1 82 ? 5.512 -9.738 -24.355 1.00 95.12 82 PRO A N 1
ATOM 618 C CA . PRO A 1 82 ? 5.179 -10.508 -25.543 1.00 95.12 82 PRO A CA 1
ATOM 619 C C . PRO A 1 82 ? 5.736 -9.819 -26.806 1.00 95.12 82 PRO A C 1
ATOM 621 O O . PRO A 1 82 ? 5.901 -8.596 -26.810 1.00 95.12 82 PRO A O 1
ATOM 624 N N . PRO A 1 83 ? 5.978 -10.556 -27.910 1.00 95.69 83 PRO A N 1
ATOM 625 C CA . PRO A 1 83 ? 6.640 -10.010 -29.102 1.00 95.69 83 PRO A CA 1
ATOM 626 C C . PRO A 1 83 ? 5.994 -8.745 -29.684 1.00 95.69 83 PRO A C 1
ATOM 628 O O . PRO A 1 83 ? 6.689 -7.859 -30.163 1.00 95.69 83 PRO A O 1
ATOM 631 N N . HIS A 1 84 ? 4.668 -8.617 -29.607 1.00 95.06 84 HIS A N 1
ATOM 632 C CA . HIS A 1 84 ? 3.958 -7.443 -30.123 1.00 95.06 84 HIS A CA 1
ATOM 633 C C . HIS A 1 84 ? 4.133 -6.180 -29.253 1.00 95.06 84 HIS A C 1
ATOM 635 O O . HIS A 1 84 ? 3.866 -5.084 -29.735 1.00 95.06 84 HIS A O 1
ATOM 641 N N . LEU A 1 85 ? 4.621 -6.308 -28.011 1.00 96.25 85 LEU A N 1
ATOM 642 C CA . LEU A 1 85 ? 4.919 -5.196 -27.094 1.00 96.25 85 LEU A CA 1
ATOM 643 C C . LEU A 1 85 ? 6.427 -4.995 -26.867 1.00 96.25 85 LEU A C 1
ATOM 645 O O . LEU A 1 85 ? 6.810 -4.103 -26.120 1.00 96.25 85 LEU A O 1
ATOM 649 N N . SER A 1 86 ? 7.307 -5.780 -27.502 1.00 94.25 86 SER A N 1
ATOM 650 C CA . SER A 1 86 ? 8.754 -5.770 -27.211 1.00 94.25 86 SER A CA 1
ATOM 651 C C . SER A 1 86 ? 9.474 -4.465 -27.573 1.00 94.25 86 SER A C 1
ATOM 653 O O . SER A 1 86 ? 10.616 -4.260 -27.175 1.00 94.25 86 SER A O 1
ATOM 655 N N . HIS A 1 87 ? 8.833 -3.598 -28.357 1.00 95.62 87 HIS A N 1
ATOM 656 C CA . HIS A 1 87 ? 9.350 -2.280 -28.724 1.00 95.62 87 HIS A CA 1
ATOM 657 C C . HIS A 1 87 ? 9.053 -1.204 -27.666 1.00 95.62 87 HIS A C 1
ATOM 659 O O . HIS A 1 87 ? 9.638 -0.124 -27.728 1.00 95.62 87 HIS A O 1
ATOM 665 N N . LEU A 1 88 ? 8.154 -1.494 -26.718 1.00 96.50 88 LEU A N 1
ATOM 666 C CA . LEU A 1 88 ? 7.744 -0.596 -25.643 1.00 96.50 88 LEU A CA 1
ATOM 667 C C . LEU A 1 88 ? 8.642 -0.748 -24.412 1.00 96.50 88 LEU A C 1
ATOM 669 O O . LEU A 1 88 ? 9.360 -1.740 -24.256 1.00 96.50 88 LEU A O 1
ATOM 673 N N . SER A 1 89 ? 8.552 0.227 -23.509 1.00 97.25 89 SER A N 1
ATOM 674 C CA . SER A 1 89 ? 9.044 0.081 -22.143 1.00 97.25 89 SER A CA 1
ATOM 675 C C . SER A 1 89 ? 8.126 -0.811 -21.313 1.00 97.25 89 SER A C 1
ATOM 677 O O . SER A 1 89 ? 6.952 -1.005 -21.651 1.00 97.25 89 SER A O 1
ATOM 679 N N . LEU A 1 90 ? 8.637 -1.330 -20.192 1.00 97.75 90 LEU A N 1
ATOM 680 C CA . LEU A 1 90 ? 7.825 -2.136 -19.281 1.00 97.75 90 LEU A CA 1
ATOM 681 C C . LEU A 1 90 ? 6.622 -1.326 -18.789 1.00 97.75 90 LEU A C 1
ATOM 683 O O . LEU A 1 90 ? 5.500 -1.807 -18.859 1.00 97.75 90 LEU A O 1
ATOM 687 N N . ALA A 1 91 ? 6.829 -0.070 -18.392 1.00 96.44 91 ALA A N 1
ATOM 688 C CA . ALA A 1 91 ? 5.762 0.820 -17.945 1.00 96.44 91 ALA A CA 1
ATOM 689 C C . ALA A 1 91 ? 4.721 1.128 -19.042 1.00 96.44 91 ALA A C 1
ATOM 691 O O . ALA A 1 91 ? 3.539 1.272 -18.740 1.00 96.44 91 ALA A O 1
ATOM 692 N N . ALA A 1 92 ? 5.126 1.240 -20.312 1.00 95.06 92 ALA A N 1
ATOM 693 C CA . ALA A 1 92 ? 4.204 1.523 -21.417 1.00 95.06 92 ALA A CA 1
ATOM 694 C C . ALA A 1 92 ? 3.393 0.293 -21.863 1.00 95.06 92 ALA A C 1
ATOM 696 O O . ALA A 1 92 ? 2.306 0.446 -22.421 1.00 95.06 92 ALA A O 1
ATOM 697 N N . ALA A 1 93 ? 3.903 -0.911 -21.595 1.00 96.50 93 ALA A N 1
ATOM 698 C CA . ALA A 1 93 ? 3.265 -2.187 -21.910 1.00 96.50 93 ALA A CA 1
ATOM 699 C C . ALA A 1 93 ? 2.233 -2.654 -20.859 1.00 96.50 93 ALA A C 1
ATOM 701 O O . ALA A 1 93 ? 1.817 -3.811 -20.885 1.00 96.50 93 ALA A O 1
ATOM 702 N N . HIS A 1 94 ? 1.826 -1.772 -19.941 1.00 97.12 94 HIS A N 1
ATOM 703 C CA . HIS A 1 94 ? 0.873 -2.050 -18.864 1.00 97.12 94 HIS A CA 1
ATOM 704 C C . HIS A 1 94 ? -0.193 -0.951 -18.781 1.00 97.12 94 HIS A C 1
ATOM 706 O O . HIS A 1 94 ? 0.028 0.181 -19.218 1.00 97.12 94 HIS A O 1
ATOM 712 N N . SER A 1 95 ? -1.366 -1.285 -18.235 1.00 96.56 95 SER A N 1
ATOM 713 C CA . SER A 1 95 ? -2.478 -0.331 -18.095 1.00 96.56 95 SER A CA 1
ATOM 714 C C . SER A 1 95 ? -2.359 0.556 -16.857 1.00 96.56 95 SER A C 1
ATOM 716 O O . SER A 1 95 ? -2.885 1.663 -16.858 1.00 96.56 95 SER A O 1
ATOM 718 N N . ALA A 1 96 ? -1.670 0.079 -15.823 1.00 97.94 96 ALA A N 1
ATOM 719 C CA . ALA A 1 96 ? -1.461 0.780 -14.562 1.00 97.94 96 ALA A CA 1
ATOM 720 C C . ALA A 1 96 ? -0.207 0.252 -13.858 1.00 97.94 96 ALA A C 1
ATOM 722 O O . ALA A 1 96 ? 0.279 -0.835 -14.194 1.00 97.94 96 ALA A O 1
ATOM 723 N N . VAL A 1 97 ? 0.280 0.989 -12.857 1.00 98.69 97 VAL A N 1
ATOM 724 C CA . VAL A 1 97 ? 1.434 0.578 -12.045 1.00 98.69 97 VAL A CA 1
ATOM 725 C C . VAL A 1 97 ? 1.113 0.657 -10.552 1.00 98.69 97 VAL A C 1
ATOM 727 O O . VAL A 1 97 ? 0.704 1.704 -10.053 1.00 98.69 97 VAL A O 1
ATOM 730 N N . LEU A 1 98 ? 1.344 -0.445 -9.837 1.00 98.75 98 LEU A N 1
ATOM 731 C CA . LEU A 1 98 ? 1.277 -0.538 -8.381 1.00 98.75 98 LEU A CA 1
ATOM 732 C C . LEU A 1 98 ? 2.691 -0.604 -7.796 1.00 98.75 98 LEU A C 1
ATOM 734 O O . LEU A 1 98 ? 3.429 -1.546 -8.083 1.00 98.75 98 LEU A O 1
ATOM 738 N N . ILE A 1 99 ? 3.057 0.344 -6.936 1.00 98.69 99 ILE A N 1
ATOM 739 C CA . ILE A 1 99 ? 4.322 0.304 -6.191 1.00 98.69 99 ILE A CA 1
ATOM 740 C C . ILE A 1 99 ? 4.107 -0.443 -4.870 1.00 98.69 99 ILE A C 1
ATOM 742 O O . ILE A 1 99 ? 3.469 0.057 -3.944 1.00 98.69 99 ILE A O 1
ATOM 746 N N . ALA A 1 100 ? 4.652 -1.655 -4.779 1.00 97.31 100 ALA A N 1
ATOM 747 C CA . ALA A 1 100 ? 4.503 -2.579 -3.656 1.00 97.31 100 ALA A CA 1
ATOM 748 C C . ALA A 1 100 ? 5.520 -2.314 -2.530 1.00 97.31 100 ALA A C 1
ATOM 750 O O . ALA A 1 100 ? 6.178 -3.225 -2.031 1.00 97.31 100 ALA A O 1
ATOM 751 N N . CYS A 1 101 ? 5.643 -1.053 -2.121 1.00 95.69 101 CYS A N 1
ATOM 752 C CA . CYS A 1 101 ? 6.404 -0.635 -0.950 1.00 95.69 101 CYS A CA 1
ATOM 753 C C . CYS A 1 101 ? 5.536 0.287 -0.098 1.00 95.69 101 CYS A C 1
ATOM 755 O O . CYS A 1 101 ? 4.916 1.214 -0.618 1.00 95.69 101 CYS A O 1
ATOM 757 N N . TYR A 1 102 ? 5.452 0.007 1.202 1.00 95.81 102 TYR A N 1
ATOM 758 C CA . TYR A 1 102 ? 4.627 0.798 2.108 1.00 95.81 102 TYR A CA 1
ATOM 759 C C . TYR A 1 102 ? 5.414 2.018 2.589 1.00 95.81 102 TYR A C 1
ATOM 761 O O . TYR A 1 102 ? 5.947 2.048 3.694 1.00 95.81 102 TYR A O 1
ATOM 769 N N . SER A 1 103 ? 5.516 3.011 1.717 1.00 95.19 103 SER A N 1
ATOM 770 C CA . SER A 1 103 ? 6.151 4.301 1.969 1.00 95.19 103 SER A CA 1
ATOM 771 C C . SER A 1 103 ? 5.562 5.348 1.024 1.00 95.19 103 SER A C 1
ATOM 773 O O . SER A 1 103 ? 4.837 5.006 0.089 1.00 95.19 103 SER A O 1
ATOM 775 N N . VAL A 1 104 ? 5.899 6.622 1.233 1.00 95.00 104 VAL A N 1
ATOM 776 C CA . VAL A 1 104 ? 5.644 7.686 0.247 1.00 95.00 104 VAL A CA 1
ATOM 777 C C . VAL A 1 104 ? 6.683 7.564 -0.875 1.00 95.00 104 VAL A C 1
ATOM 779 O O . VAL A 1 104 ? 7.608 8.363 -0.994 1.00 95.00 104 VAL A O 1
ATOM 782 N N . HIS A 1 105 ? 6.615 6.473 -1.638 1.00 97.62 105 HIS A N 1
ATOM 783 C CA . HIS A 1 105 ? 7.722 6.072 -2.498 1.00 97.62 105 HIS A CA 1
ATOM 784 C C . HIS A 1 105 ? 7.863 7.007 -3.713 1.00 97.62 105 HIS A C 1
ATOM 786 O O . HIS A 1 105 ? 6.917 7.117 -4.500 1.00 97.62 105 HIS A O 1
ATOM 792 N N . PRO A 1 106 ? 9.058 7.568 -3.997 1.00 98.12 106 PRO A N 1
ATOM 793 C CA . PRO A 1 106 ? 9.249 8.514 -5.106 1.00 98.12 106 PRO A CA 1
ATOM 794 C C . PRO A 1 106 ? 8.948 7.973 -6.515 1.00 98.12 106 PRO A C 1
ATOM 796 O O . PRO A 1 106 ? 8.806 8.753 -7.458 1.00 98.12 106 PRO A O 1
ATOM 799 N N . LEU A 1 107 ? 8.800 6.653 -6.685 1.00 98.38 107 LEU A N 1
ATOM 800 C CA . LEU A 1 107 ? 8.394 6.052 -7.958 1.00 98.38 107 LEU A CA 1
ATOM 801 C C . LEU A 1 107 ? 6.969 6.450 -8.341 1.00 98.38 107 LEU A C 1
ATOM 803 O O . LEU A 1 107 ? 6.705 6.626 -9.528 1.00 98.38 107 LEU A O 1
ATOM 807 N N . VAL A 1 108 ? 6.075 6.623 -7.361 1.00 98.31 108 VAL A N 1
ATOM 808 C CA . VAL A 1 108 ? 4.675 6.993 -7.604 1.00 98.31 108 VAL A CA 1
ATOM 809 C C . VAL A 1 108 ? 4.588 8.346 -8.327 1.00 98.31 108 VAL A C 1
ATOM 811 O O . VAL A 1 108 ? 4.123 8.365 -9.471 1.00 98.31 108 VAL A O 1
ATOM 814 N N . PRO A 1 109 ? 5.088 9.468 -7.761 1.00 97.56 109 PRO A N 1
ATOM 815 C CA . PRO A 1 109 ? 5.042 10.754 -8.452 1.00 97.56 109 PRO A CA 1
ATOM 816 C C . PRO A 1 109 ? 5.913 10.783 -9.715 1.00 97.56 109 PRO A C 1
ATOM 818 O O . PRO A 1 109 ? 5.527 11.424 -10.690 1.00 97.56 109 PRO A O 1
ATOM 821 N N . SER A 1 110 ? 7.047 10.072 -9.748 1.00 98.19 110 SER A N 1
ATOM 822 C CA . SER A 1 110 ? 7.936 10.064 -10.921 1.00 98.19 110 SER A CA 1
ATOM 823 C C . SER A 1 110 ? 7.291 9.407 -12.145 1.00 98.19 110 SER A C 1
ATOM 825 O O . SER A 1 110 ? 7.343 9.956 -13.246 1.00 98.19 110 SER A O 1
ATOM 827 N N . LEU A 1 111 ? 6.644 8.250 -11.967 1.00 97.69 111 LEU A N 1
ATOM 828 C CA . LEU A 1 111 ? 5.937 7.561 -13.050 1.00 97.69 111 LEU A CA 1
ATOM 829 C C . LEU A 1 111 ? 4.677 8.323 -13.467 1.00 97.69 111 LEU A C 1
ATOM 831 O O . LEU A 1 111 ? 4.422 8.462 -14.662 1.00 97.69 111 LEU A O 1
ATOM 835 N N . ALA A 1 112 ? 3.924 8.866 -12.506 1.00 96.19 112 ALA A N 1
ATOM 836 C CA . ALA A 1 112 ? 2.756 9.691 -12.801 1.00 96.19 112 ALA A CA 1
ATOM 837 C C . ALA A 1 112 ? 3.135 10.936 -13.624 1.00 96.19 112 ALA A C 1
ATOM 839 O O . ALA A 1 112 ? 2.502 11.218 -14.641 1.00 96.19 112 ALA A O 1
ATOM 840 N N . ALA A 1 113 ? 4.207 11.642 -13.243 1.00 96.38 113 ALA A N 1
ATOM 841 C CA . ALA A 1 113 ? 4.723 12.786 -13.994 1.00 96.38 113 ALA A CA 1
ATOM 842 C C . ALA A 1 113 ? 5.200 12.385 -15.397 1.00 96.38 113 ALA A C 1
ATOM 844 O O . ALA A 1 113 ? 4.934 13.096 -16.367 1.00 96.38 113 ALA A O 1
ATOM 845 N N . HIS A 1 114 ? 5.857 11.227 -15.526 1.00 95.50 114 HIS A N 1
ATOM 846 C CA . HIS A 1 114 ? 6.265 10.698 -16.823 1.00 95.50 114 HIS A CA 1
ATOM 847 C C . HIS A 1 114 ? 5.063 10.437 -17.742 1.00 95.50 114 HIS A C 1
ATOM 849 O O . HIS A 1 114 ? 5.103 10.827 -18.907 1.00 95.50 114 HIS A O 1
ATOM 855 N N . TYR A 1 115 ? 3.984 9.825 -17.239 1.00 94.50 115 TYR A N 1
ATOM 856 C CA . TYR A 1 115 ? 2.769 9.608 -18.030 1.00 94.50 115 TYR A CA 1
ATOM 857 C C . TYR A 1 115 ? 2.047 10.912 -18.374 1.00 94.50 115 TYR A C 1
ATOM 859 O O . TYR A 1 115 ? 1.619 11.074 -19.512 1.00 94.50 115 TYR A O 1
ATOM 867 N N . ALA A 1 116 ? 1.971 11.862 -17.440 1.00 93.56 116 ALA A N 1
ATOM 868 C CA . ALA A 1 116 ? 1.352 13.165 -17.679 1.00 93.56 116 ALA A CA 1
ATOM 869 C C . ALA A 1 116 ? 2.086 14.001 -18.747 1.00 93.56 116 ALA A C 1
ATOM 871 O O . ALA A 1 116 ? 1.472 14.842 -19.399 1.00 93.56 116 ALA A O 1
ATOM 872 N N . ALA A 1 117 ? 3.389 13.774 -18.940 1.00 93.75 117 ALA A N 1
ATOM 873 C CA . ALA A 1 117 ? 4.183 14.429 -19.979 1.00 93.75 117 ALA A CA 1
ATOM 874 C C . ALA A 1 117 ? 4.003 13.809 -21.382 1.00 93.75 117 ALA A C 1
ATOM 876 O O . ALA A 1 117 ? 4.462 14.387 -22.370 1.00 93.75 117 ALA A O 1
ATOM 877 N N . GLN A 1 118 ? 3.369 12.636 -21.492 1.00 90.00 118 GLN A N 1
ATOM 878 C CA . GLN A 1 118 ? 3.113 11.969 -22.770 1.00 90.00 118 GLN A CA 1
ATOM 879 C C . GLN A 1 118 ? 1.798 12.442 -23.400 1.00 90.00 118 GLN A C 1
ATOM 881 O O . GLN A 1 118 ? 0.881 12.907 -22.731 1.00 90.00 118 GLN A O 1
ATOM 886 N N . SER A 1 119 ? 1.685 12.301 -24.722 1.00 85.69 119 SER A N 1
ATOM 887 C CA . SER A 1 119 ? 0.414 12.523 -25.418 1.00 85.69 119 SER A CA 1
ATOM 888 C C . SER A 1 119 ? -0.537 11.344 -25.200 1.00 85.69 119 SER A C 1
ATOM 890 O O . SER A 1 119 ? -0.147 10.197 -25.408 1.00 85.69 119 SER A O 1
ATOM 892 N N . GLY A 1 120 ? -1.794 11.628 -24.854 1.00 82.44 120 GLY A N 1
ATOM 893 C CA . GLY A 1 120 ? -2.841 10.620 -24.653 1.00 82.44 120 GLY A CA 1
ATOM 894 C C . GLY A 1 120 ? -3.401 10.611 -23.227 1.00 82.44 120 GLY A C 1
ATOM 895 O O . GLY A 1 120 ? -3.067 11.490 -22.433 1.00 82.44 120 GLY A O 1
ATOM 896 N N . PRO A 1 121 ? -4.290 9.656 -22.901 1.00 80.31 121 PRO A N 1
ATOM 897 C CA . PRO A 1 121 ? -4.771 9.482 -21.536 1.00 80.31 121 PRO A CA 1
ATOM 898 C C . PRO A 1 121 ? -3.615 9.074 -20.619 1.00 80.31 121 PRO A C 1
ATOM 900 O O . PRO A 1 121 ? -2.788 8.229 -20.978 1.00 80.31 121 PRO A O 1
ATOM 903 N N . THR A 1 122 ? -3.570 9.678 -19.431 1.00 88.38 122 THR A N 1
ATOM 904 C CA . THR A 1 122 ? -2.629 9.261 -18.390 1.00 88.38 122 THR A CA 1
ATOM 905 C C . THR A 1 122 ? -2.960 7.845 -17.921 1.00 88.38 122 THR A C 1
ATOM 907 O O . THR A 1 122 ? -4.084 7.372 -18.081 1.00 88.38 122 THR A O 1
ATOM 910 N N . ARG A 1 123 ? -1.968 7.156 -17.359 1.00 92.56 123 ARG A N 1
ATOM 911 C CA . ARG A 1 123 ? -2.161 5.844 -16.738 1.00 92.56 123 ARG A CA 1
ATOM 912 C C . ARG A 1 123 ? -2.115 6.009 -15.222 1.00 92.56 123 ARG A C 1
ATOM 914 O O . ARG A 1 123 ? -1.239 6.731 -14.734 1.00 92.56 123 ARG A O 1
ATOM 921 N N . PRO A 1 124 ? -2.992 5.333 -14.469 1.00 96.94 124 PRO A N 1
ATOM 922 C CA . PRO A 1 124 ? -2.979 5.440 -13.024 1.00 96.94 124 PRO A CA 1
ATOM 923 C C . PRO A 1 124 ? -1.739 4.748 -12.440 1.00 96.94 124 PRO A C 1
ATOM 925 O O . PRO A 1 124 ? -1.350 3.643 -12.836 1.00 96.94 124 PRO A O 1
ATOM 928 N N . VAL A 1 125 ? -1.121 5.427 -11.476 1.00 98.12 125 VAL A N 1
ATOM 929 C CA . VAL A 1 125 ? -0.005 4.931 -10.667 1.00 98.12 125 VAL A CA 1
ATOM 930 C C . VAL A 1 125 ? -0.388 5.106 -9.210 1.00 98.12 125 VAL A C 1
ATOM 932 O O . VAL A 1 125 ? -0.826 6.185 -8.816 1.00 98.12 125 VAL A O 1
ATOM 935 N N . LEU A 1 126 ? -0.223 4.058 -8.412 1.00 98.00 126 LEU A N 1
ATOM 936 C CA . LEU A 1 126 ? -0.558 4.085 -6.993 1.00 98.00 126 LEU A CA 1
ATOM 937 C C . LEU A 1 126 ? 0.492 3.303 -6.205 1.00 98.00 126 LEU A C 1
ATOM 939 O O . LEU A 1 126 ? 0.977 2.278 -6.679 1.00 98.00 126 LEU A O 1
ATOM 943 N N . GLY A 1 127 ? 0.857 3.762 -5.014 1.00 98.38 127 GLY A N 1
ATOM 944 C CA . GLY A 1 127 ? 1.593 2.949 -4.052 1.00 98.38 127 GLY A CA 1
ATOM 945 C C . GLY A 1 127 ? 0.641 2.282 -3.064 1.00 98.38 127 GLY A C 1
ATOM 946 O O . GLY A 1 127 ? -0.503 2.702 -2.865 1.00 98.38 127 GLY A O 1
ATOM 947 N N . ILE A 1 128 ? 1.103 1.206 -2.426 1.00 97.81 128 ILE A N 1
ATOM 948 C CA . ILE A 1 128 ? 0.288 0.495 -1.427 1.00 97.81 128 ILE A CA 1
ATOM 949 C C . ILE A 1 128 ? 0.029 1.339 -0.168 1.00 97.81 128 ILE A C 1
ATOM 951 O O . ILE A 1 128 ? -0.926 1.062 0.557 1.00 97.81 128 ILE A O 1
ATOM 955 N N . PHE A 1 129 ? 0.846 2.370 0.074 1.00 97.88 129 PHE A N 1
ATOM 956 C CA . PHE A 1 129 ? 0.617 3.374 1.112 1.00 97.88 129 PHE A CA 1
ATOM 957 C C . PHE A 1 129 ? -0.603 4.245 0.784 1.00 97.88 129 PHE A C 1
ATOM 959 O O . PHE A 1 129 ? -1.548 4.301 1.567 1.00 97.88 129 PHE A O 1
ATOM 966 N N . GLU A 1 130 ? -0.633 4.883 -0.388 1.00 98.06 130 GLU A N 1
ATOM 967 C CA . GLU A 1 130 ? -1.752 5.737 -0.797 1.00 98.06 130 GLU A CA 1
ATOM 968 C C . GLU A 1 130 ? -3.043 4.919 -0.896 1.00 98.06 130 GLU A C 1
ATOM 970 O O . GLU A 1 130 ? -4.098 5.336 -0.415 1.00 98.06 130 GLU A O 1
ATOM 975 N N . ALA A 1 131 ? -2.949 3.710 -1.456 1.00 98.12 131 ALA A N 1
ATOM 976 C CA . ALA A 1 131 ? -4.077 2.798 -1.580 1.00 98.12 131 ALA A CA 1
ATOM 977 C C . ALA A 1 131 ? -4.702 2.429 -0.230 1.00 98.12 131 ALA A C 1
ATOM 979 O O . ALA A 1 131 ? -5.932 2.382 -0.108 1.00 98.12 131 ALA A O 1
ATOM 980 N N . SER A 1 132 ? -3.872 2.158 0.783 1.00 97.75 132 SER A N 1
ATOM 981 C CA . SER A 1 132 ? -4.360 1.786 2.108 1.00 97.75 132 SER A CA 1
ATOM 982 C C . SER A 1 132 ? -5.039 2.972 2.795 1.00 97.75 132 SER A C 1
ATOM 984 O O . SER A 1 132 ? -6.111 2.797 3.367 1.00 97.75 132 SER A O 1
ATOM 986 N N . VAL A 1 133 ? -4.476 4.183 2.684 1.00 97.81 133 VAL A N 1
ATOM 987 C CA . VAL A 1 133 ? -5.045 5.409 3.263 1.00 97.81 133 VAL A CA 1
ATOM 988 C C . VAL A 1 133 ? -6.391 5.736 2.619 1.00 97.81 133 VAL A C 1
ATOM 990 O O . VAL A 1 133 ? -7.368 5.954 3.335 1.00 97.81 133 VAL A O 1
ATOM 993 N N . LEU A 1 134 ? -6.478 5.708 1.285 1.00 97.31 134 LEU A N 1
ATOM 994 C CA . LEU A 1 134 ? -7.732 5.944 0.559 1.00 97.31 134 LEU A CA 1
ATOM 995 C C . LEU A 1 134 ? -8.815 4.935 0.957 1.00 97.31 134 LEU A C 1
ATOM 997 O O . LEU A 1 134 ? -9.947 5.317 1.254 1.00 97.31 134 LEU A O 1
ATOM 1001 N N . SER A 1 135 ? -8.456 3.652 1.009 1.00 98.00 135 SER A N 1
ATOM 1002 C CA . SER A 1 135 ? -9.390 2.586 1.380 1.00 98.00 135 SER A CA 1
ATOM 1003 C C . SER A 1 135 ? -9.838 2.710 2.831 1.00 98.00 135 SER A C 1
ATOM 1005 O O . SER A 1 135 ? -11.017 2.551 3.127 1.00 98.00 135 SER A O 1
ATOM 1007 N N . ALA A 1 136 ? -8.918 3.032 3.740 1.00 97.94 136 ALA A N 1
ATOM 1008 C CA . ALA A 1 136 ? -9.238 3.222 5.143 1.00 97.94 136 ALA A CA 1
ATOM 1009 C C . ALA A 1 136 ? -10.197 4.395 5.346 1.00 97.94 136 ALA A C 1
ATOM 1011 O O . ALA A 1 136 ? -11.183 4.232 6.056 1.00 97.94 136 ALA A O 1
ATOM 1012 N N . LEU A 1 137 ? -9.961 5.533 4.682 1.00 96.75 137 LEU A N 1
ATOM 1013 C CA . LEU A 1 137 ? -10.857 6.692 4.718 1.00 96.75 137 LEU A CA 1
ATOM 1014 C C . LEU A 1 137 ? -12.259 6.359 4.198 1.00 96.75 137 LEU A C 1
ATOM 1016 O O . LEU A 1 137 ? -13.239 6.783 4.804 1.00 96.75 137 LEU A O 1
ATOM 1020 N N . ALA A 1 138 ? -12.362 5.569 3.126 1.00 96.81 138 ALA A N 1
ATOM 1021 C CA . ALA A 1 138 ? -13.644 5.132 2.571 1.00 96.81 138 ALA A CA 1
ATOM 1022 C C . ALA A 1 138 ? -14.457 4.228 3.520 1.00 96.81 138 ALA A C 1
ATOM 1024 O O . ALA A 1 138 ? -15.659 4.074 3.327 1.00 96.81 138 ALA A O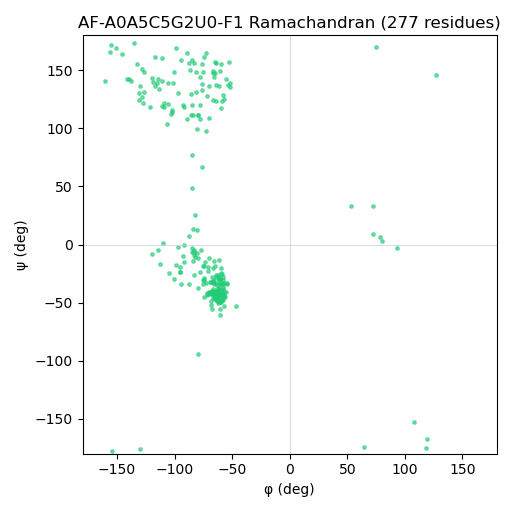 1
ATOM 1025 N N . LEU A 1 139 ? -13.815 3.637 4.534 1.00 96.94 139 LEU A N 1
ATOM 1026 C CA . LEU A 1 139 ? -14.434 2.747 5.523 1.00 96.94 139 LEU A CA 1
ATOM 1027 C C . LEU A 1 139 ? -14.820 3.465 6.827 1.00 96.94 139 LEU A C 1
ATOM 1029 O O . LEU A 1 139 ? -15.352 2.8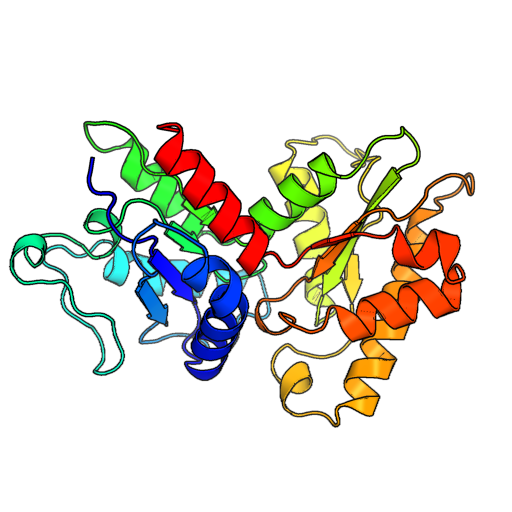31 7.741 1.00 96.94 139 LEU A O 1
ATOM 1033 N N . LEU A 1 140 ? -14.533 4.765 6.945 1.00 95.88 140 LEU A N 1
ATOM 1034 C CA . LEU A 1 140 ? -14.910 5.571 8.106 1.00 95.88 140 LEU A CA 1
ATOM 1035 C C . LEU A 1 140 ? -16.256 6.238 7.837 1.00 95.88 140 LEU A C 1
ATOM 1037 O O . LEU A 1 140 ? -16.388 7.036 6.910 1.00 95.88 140 LEU A O 1
ATOM 1041 N N . HIS A 1 141 ? -17.251 5.945 8.667 1.00 94.75 141 HIS A N 1
ATOM 1042 C CA . HIS A 1 141 ? -18.624 6.400 8.451 1.00 94.75 141 HIS A CA 1
ATOM 1043 C C . HIS A 1 141 ? -19.092 7.416 9.495 1.00 94.75 141 HIS A C 1
ATOM 1045 O O . HIS A 1 141 ? -20.073 8.120 9.253 1.00 94.75 141 HIS A O 1
ATOM 1051 N N . THR A 1 142 ? -18.406 7.528 10.636 1.00 93.19 142 THR A N 1
ATOM 1052 C CA . THR A 1 142 ? -18.748 8.497 11.688 1.00 93.19 142 THR A CA 1
ATOM 1053 C C . THR A 1 142 ? -17.641 9.530 11.941 1.00 93.19 142 THR A C 1
ATOM 1055 O O . THR A 1 142 ? -16.477 9.316 11.586 1.00 93.19 142 THR A O 1
ATOM 1058 N N . PRO A 1 143 ? -17.968 10.671 12.579 1.00 91.62 143 PRO A N 1
ATOM 1059 C CA . PRO A 1 143 ? -16.978 11.642 13.033 1.00 91.62 143 PRO A CA 1
ATOM 1060 C C . PRO A 1 143 ? -15.952 11.113 14.035 1.00 91.62 143 PRO A C 1
ATOM 1062 O O . PRO A 1 143 ? -14.881 11.697 14.185 1.00 91.62 143 PRO A O 1
ATOM 1065 N N . GLU A 1 144 ? -16.254 10.016 14.715 1.00 94.75 144 GLU A N 1
ATOM 1066 C CA . GLU A 1 144 ? -15.415 9.371 15.721 1.00 94.75 144 GLU A CA 1
ATOM 1067 C C . GLU A 1 144 ? -14.570 8.240 15.136 1.00 94.75 144 GLU A C 1
ATOM 1069 O O . GLU A 1 144 ? -13.556 7.876 15.731 1.00 94.75 144 GLU A O 1
ATOM 1074 N N . ASP A 1 145 ? -14.936 7.713 13.967 1.00 96.19 145 ASP A N 1
ATOM 1075 C CA . ASP A 1 145 ? -14.166 6.673 13.298 1.00 96.19 145 ASP A CA 1
ATOM 1076 C C . ASP A 1 145 ? -12.758 7.187 12.959 1.00 96.19 145 ASP A C 1
ATOM 1078 O O . ASP A 1 145 ? -12.543 8.320 12.510 1.00 96.19 145 ASP A O 1
ATOM 1082 N N . ARG A 1 146 ? -11.768 6.341 13.215 1.00 96.69 146 ARG A N 1
ATOM 1083 C CA . ARG A 1 146 ? -10.354 6.586 12.955 1.00 96.69 146 ARG A CA 1
ATOM 1084 C C . ARG A 1 146 ? -9.775 5.431 12.165 1.00 96.69 146 ARG A C 1
ATOM 1086 O O . ARG A 1 146 ? -10.173 4.281 12.354 1.00 96.69 146 ARG A O 1
ATOM 1093 N N . PHE A 1 147 ? -8.767 5.721 11.362 1.00 98.19 147 PHE A N 1
ATOM 1094 C CA . PHE A 1 147 ? -7.856 4.708 10.857 1.00 98.19 147 PHE A CA 1
ATOM 1095 C C . PHE A 1 147 ? -6.470 4.876 11.465 1.00 98.19 147 PHE A C 1
ATOM 1097 O O . PHE A 1 147 ? -6.127 5.949 11.956 1.00 98.19 147 PHE A O 1
ATOM 1104 N N . GLY A 1 148 ? -5.655 3.835 11.417 1.00 97.94 148 GLY A N 1
ATOM 1105 C CA . GLY A 1 148 ? -4.258 3.916 11.817 1.00 97.94 148 GLY A CA 1
ATOM 1106 C C . GLY A 1 148 ? -3.403 2.915 11.063 1.00 97.94 148 GLY A C 1
ATOM 1107 O O . GLY A 1 148 ? -3.926 2.042 10.373 1.00 97.94 148 GLY A O 1
ATOM 1108 N N . ILE A 1 149 ? -2.089 3.052 11.185 1.00 97.88 149 ILE A N 1
ATOM 1109 C CA . ILE A 1 149 ? -1.124 2.195 10.493 1.00 97.88 149 ILE A CA 1
ATOM 1110 C C . ILE A 1 149 ? -0.380 1.363 11.532 1.00 97.88 149 ILE A C 1
ATOM 1112 O O . ILE A 1 149 ? 0.098 1.907 12.525 1.00 97.88 149 ILE A O 1
ATOM 1116 N N . VAL A 1 150 ? -0.243 0.061 11.288 1.00 95.94 150 VAL A N 1
ATOM 1117 C CA . VAL A 1 150 ? 0.696 -0.787 12.035 1.00 95.94 150 VAL A CA 1
ATOM 1118 C C . VAL A 1 150 ?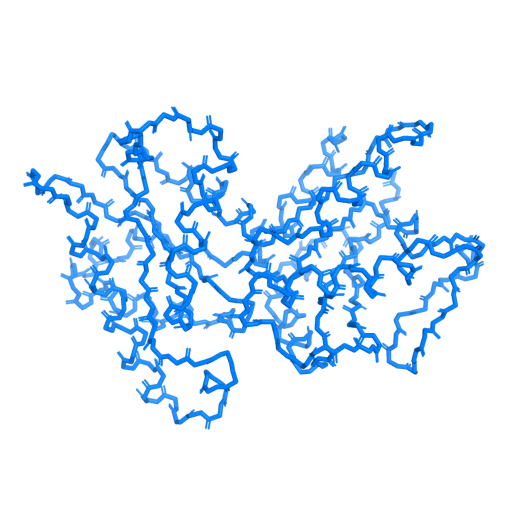 1.838 -1.177 11.112 1.00 95.94 150 VAL A C 1
ATOM 1120 O O . VAL A 1 150 ? 1.598 -1.769 10.068 1.00 95.94 150 VAL A O 1
ATOM 1123 N N . THR A 1 151 ? 3.072 -0.841 11.472 1.00 92.75 151 THR A N 1
ATOM 1124 C CA . THR A 1 151 ? 4.268 -1.063 10.643 1.00 92.75 151 THR A CA 1
ATOM 1125 C C . THR A 1 151 ? 5.384 -1.761 11.431 1.00 92.75 151 THR A C 1
ATOM 1127 O O . THR A 1 151 ? 5.183 -2.197 12.562 1.00 92.75 151 THR A O 1
ATOM 1130 N N . THR A 1 152 ? 6.546 -1.930 10.808 1.00 85.56 152 THR A N 1
ATOM 1131 C CA . THR A 1 152 ? 7.711 -2.665 11.308 1.00 85.56 152 THR A CA 1
ATOM 1132 C C . THR A 1 152 ? 8.533 -1.839 12.303 1.00 85.56 152 THR A C 1
ATOM 1134 O O . THR A 1 152 ? 8.247 -1.829 13.503 1.00 85.56 152 THR A O 1
ATOM 1137 N N . GLY A 1 153 ? 9.571 -1.160 11.808 1.00 82.75 153 GLY A N 1
ATOM 1138 C CA . GLY A 1 153 ? 10.587 -0.476 12.601 1.00 82.75 153 GLY A CA 1
ATOM 1139 C C . GLY A 1 153 ? 10.171 0.922 13.057 1.00 82.75 153 GLY A C 1
ATOM 1140 O O . GLY A 1 153 ? 9.352 1.586 12.426 1.00 82.75 153 GLY A O 1
ATOM 1141 N N . ALA A 1 154 ? 10.790 1.393 14.144 1.00 80.38 154 ALA A N 1
ATOM 1142 C CA . ALA A 1 154 ? 10.479 2.672 14.794 1.00 80.38 154 ALA A CA 1
ATOM 1143 C C . ALA A 1 154 ? 10.605 3.901 13.873 1.00 80.38 154 ALA A C 1
ATOM 1145 O O . ALA A 1 154 ? 9.839 4.852 14.007 1.00 80.38 154 ALA A O 1
ATOM 1146 N N . VAL A 1 155 ? 11.543 3.868 12.922 1.00 83.38 155 VAL A N 1
ATOM 1147 C CA . VAL A 1 155 ? 11.794 4.963 11.969 1.00 83.38 155 VAL A CA 1
ATOM 1148 C C . VAL A 1 155 ? 10.559 5.321 11.131 1.00 83.38 155 VAL A C 1
ATOM 1150 O O . VAL A 1 155 ? 10.370 6.481 10.768 1.00 83.38 155 VAL A O 1
ATOM 1153 N N . TRP A 1 156 ? 9.666 4.356 10.898 1.00 88.69 156 TRP A N 1
ATOM 1154 C CA . TRP A 1 156 ? 8.467 4.550 10.090 1.00 88.69 156 TRP A CA 1
ATOM 1155 C C . TRP A 1 156 ? 7.357 5.341 10.787 1.00 88.69 156 TRP A C 1
ATOM 1157 O O . TRP A 1 156 ? 6.495 5.864 10.087 1.00 88.69 156 TRP A O 1
ATOM 1167 N N . ASP A 1 157 ? 7.357 5.476 12.120 1.00 88.81 157 ASP A N 1
ATOM 1168 C CA . ASP A 1 157 ? 6.308 6.233 12.828 1.00 88.81 157 ASP A CA 1
ATOM 1169 C C . ASP A 1 157 ? 6.279 7.696 12.364 1.00 88.81 157 ASP A C 1
ATOM 1171 O O . ASP A 1 157 ? 5.272 8.176 11.838 1.00 88.81 157 ASP A O 1
ATOM 1175 N N . GLY A 1 158 ? 7.424 8.379 12.453 1.00 88.31 158 GLY A N 1
ATOM 1176 C CA . GLY A 1 158 ? 7.549 9.767 12.012 1.00 88.31 158 GLY A CA 1
ATOM 1177 C C . GLY A 1 158 ? 7.343 9.926 10.505 1.00 88.31 158 GLY A C 1
ATOM 1178 O O . GLY A 1 158 ? 6.574 10.789 10.081 1.00 88.31 158 GLY A O 1
ATOM 1179 N N . ILE A 1 159 ? 7.978 9.061 9.705 1.00 91.00 159 ILE A N 1
ATOM 1180 C CA . ILE A 1 159 ? 7.931 9.132 8.235 1.00 91.00 159 ILE A CA 1
ATOM 1181 C C . ILE A 1 159 ? 6.500 8.948 7.722 1.00 91.00 159 ILE A C 1
ATOM 1183 O O . ILE A 1 159 ? 6.018 9.763 6.940 1.00 91.00 159 ILE A O 1
ATOM 1187 N N . LEU A 1 160 ? 5.791 7.910 8.172 1.00 94.62 160 LEU A N 1
ATOM 1188 C CA . LEU A 1 160 ? 4.432 7.633 7.702 1.00 94.62 160 LEU A CA 1
ATOM 1189 C C . LEU A 1 160 ? 3.414 8.612 8.297 1.00 94.62 160 LEU A C 1
ATOM 1191 O O . LEU A 1 160 ? 2.443 8.949 7.623 1.00 94.62 160 LEU A O 1
ATOM 1195 N N . THR A 1 161 ? 3.635 9.116 9.517 1.00 93.81 161 THR A N 1
ATOM 1196 C CA . THR A 1 161 ? 2.784 10.173 10.086 1.00 93.81 161 THR A CA 1
ATOM 1197 C C . THR A 1 161 ? 2.853 11.452 9.253 1.00 93.81 161 THR A C 1
ATOM 1199 O O . THR A 1 161 ? 1.811 12.027 8.917 1.00 93.81 161 THR A O 1
ATOM 1202 N N . GLN A 1 162 ? 4.063 11.875 8.878 1.00 91.31 162 GLN A N 1
ATOM 1203 C CA . GLN A 1 162 ? 4.242 13.011 7.978 1.00 91.31 162 GLN A CA 1
ATOM 1204 C C . GLN A 1 162 ? 3.666 12.699 6.591 1.00 91.31 162 GLN A C 1
ATOM 1206 O O . GLN A 1 162 ? 2.892 13.491 6.062 1.00 91.31 162 GLN A O 1
ATOM 1211 N N . GLY A 1 163 ? 3.930 11.501 6.065 1.00 93.69 163 GLY A N 1
ATOM 1212 C CA . GLY A 1 163 ? 3.428 11.056 4.768 1.00 93.69 163 GLY A CA 1
ATOM 1213 C C . GLY A 1 163 ? 1.904 11.094 4.637 1.00 93.69 163 GLY A C 1
ATOM 1214 O O . GLY A 1 163 ? 1.393 11.512 3.602 1.00 93.69 163 GLY A O 1
ATOM 1215 N N . VAL A 1 164 ? 1.152 10.719 5.682 1.00 94.81 164 VAL A N 1
ATOM 1216 C CA . VAL A 1 164 ? -0.322 10.824 5.676 1.00 94.81 164 VAL A CA 1
ATOM 1217 C C . VAL A 1 164 ? -0.763 12.286 5.626 1.00 94.81 164 VAL A C 1
ATOM 1219 O O . VAL A 1 164 ? -1.692 12.624 4.892 1.00 94.81 164 VAL A O 1
ATOM 1222 N N . SER A 1 165 ? -0.101 13.156 6.390 1.00 91.56 165 SER A N 1
ATOM 1223 C CA . SER A 1 165 ? -0.405 14.591 6.406 1.00 91.56 165 SER A CA 1
ATOM 1224 C C . SER A 1 165 ? -0.149 15.228 5.038 1.00 91.56 165 SER A C 1
ATOM 1226 O O . SER A 1 165 ? -1.010 15.947 4.527 1.00 91.56 165 SER A O 1
ATOM 1228 N N . ASP A 1 166 ? 0.984 14.897 4.415 1.00 90.44 166 ASP A N 1
ATOM 1229 C CA . ASP A 1 166 ? 1.370 15.400 3.096 1.00 90.44 166 ASP A CA 1
ATOM 1230 C C . ASP A 1 166 ? 0.436 14.887 1.995 1.00 90.44 166 ASP A C 1
ATOM 1232 O O . ASP A 1 166 ? -0.044 15.679 1.182 1.00 90.44 166 ASP A O 1
ATOM 1236 N N . PHE A 1 167 ? 0.118 13.587 2.000 1.00 91.81 167 PHE A N 1
ATOM 1237 C CA . PHE A 1 167 ? -0.779 12.970 1.019 1.00 91.81 167 PHE A CA 1
ATOM 1238 C C . PHE A 1 167 ? -2.190 13.572 1.056 1.00 91.81 167 PHE A C 1
ATOM 1240 O O . PHE A 1 167 ? -2.807 13.779 0.013 1.00 91.81 167 PHE A O 1
ATOM 1247 N N . LEU A 1 168 ? -2.689 13.915 2.247 1.00 89.88 168 LEU A N 1
ATOM 1248 C CA . LEU A 1 168 ? -3.992 14.564 2.425 1.00 89.88 168 LEU A CA 1
ATOM 1249 C C . LEU A 1 168 ? -3.929 16.097 2.322 1.00 89.88 168 LEU A C 1
ATOM 1251 O O . LEU A 1 168 ? -4.929 16.769 2.576 1.00 89.88 168 LEU A O 1
ATOM 1255 N N . ALA A 1 169 ? -2.772 16.652 1.943 1.00 84.62 169 ALA A N 1
ATOM 1256 C CA . ALA A 1 169 ? -2.517 18.084 1.808 1.00 84.62 169 ALA A CA 1
ATOM 1257 C C . ALA A 1 169 ? -2.860 18.909 3.067 1.00 84.62 169 ALA A C 1
ATOM 1259 O O . ALA A 1 169 ? -3.253 20.075 2.976 1.00 84.62 169 ALA A O 1
ATOM 1260 N N . ILE A 1 170 ? -2.687 18.325 4.254 1.00 73.50 170 ILE A N 1
ATOM 1261 C CA . ILE A 1 170 ? -2.941 18.992 5.532 1.00 73.50 170 ILE A CA 1
ATOM 1262 C C . ILE A 1 170 ? -1.693 19.796 5.913 1.00 73.50 170 ILE A C 1
ATOM 1264 O O . ILE A 1 170 ? -0.640 19.236 6.202 1.00 73.50 170 ILE A O 1
ATOM 1268 N N . ARG A 1 171 ? -1.804 21.131 5.880 1.00 66.62 171 ARG A N 1
ATOM 1269 C CA . ARG A 1 171 ? -0.696 22.073 6.119 1.00 66.62 171 ARG A CA 1
ATOM 1270 C C . ARG A 1 171 ? -0.979 22.983 7.317 1.00 66.62 171 ARG A C 1
ATOM 1272 O O . ARG A 1 171 ? -2.107 23.435 7.491 1.00 66.62 171 ARG A O 1
ATOM 1279 N N . GLY A 1 172 ? 0.066 23.302 8.085 1.00 54.22 172 GLY A N 1
ATOM 1280 C CA . GLY A 1 172 ? 0.035 24.241 9.215 1.00 54.22 172 GLY A CA 1
ATOM 1281 C C . GLY A 1 172 ? 0.601 23.643 10.506 1.00 54.22 172 GLY A C 1
ATOM 1282 O O . GLY A 1 172 ? 0.454 22.447 10.756 1.00 54.22 172 GLY A O 1
ATOM 1283 N N . GLU A 1 173 ? 1.254 24.463 11.336 1.00 54.12 173 GLU A N 1
ATOM 1284 C CA . GLU A 1 173 ? 1.737 24.026 12.653 1.00 54.12 173 GLU A CA 1
ATOM 1285 C C . GLU A 1 173 ? 0.566 23.524 13.511 1.00 54.12 173 GLU A C 1
ATOM 1287 O O . GLU A 1 173 ? -0.417 24.230 13.728 1.00 54.12 173 GLU A O 1
ATOM 1292 N N . GLY A 1 174 ? 0.655 22.278 13.983 1.00 58.53 174 GLY A N 1
ATOM 1293 C CA . GLY A 1 174 ? -0.388 21.650 14.800 1.00 58.53 174 GLY A CA 1
ATOM 1294 C C . GLY A 1 174 ? -1.591 21.102 14.025 1.00 58.53 174 GLY A C 1
ATOM 1295 O O . GLY A 1 174 ? -2.514 20.585 14.658 1.00 58.53 174 GLY A O 1
ATOM 1296 N N . ALA A 1 175 ? -1.589 21.163 12.688 1.00 61.50 175 ALA A N 1
ATOM 1297 C CA . ALA A 1 175 ? -2.624 20.540 11.873 1.00 61.50 175 ALA A CA 1
ATOM 1298 C C . ALA A 1 175 ? -2.587 19.013 12.058 1.00 61.50 175 ALA A C 1
ATOM 1300 O O . ALA A 1 175 ? -1.554 18.370 11.877 1.00 61.50 175 ALA A O 1
ATOM 1301 N N . LYS A 1 176 ? -3.718 18.429 12.460 1.00 68.12 176 LYS A N 1
ATOM 1302 C CA . LYS A 1 176 ? -3.867 16.985 12.661 1.00 68.12 176 LYS A CA 1
ATOM 1303 C C . LYS A 1 176 ? -4.876 16.447 11.671 1.00 68.12 176 LYS A C 1
ATOM 1305 O O . LYS A 1 176 ? -5.938 17.032 11.475 1.00 68.12 176 LYS A O 1
ATOM 1310 N N . VAL A 1 177 ? -4.579 15.282 11.114 1.00 77.38 177 VAL A N 1
ATOM 1311 C CA . VAL A 1 177 ? -5.586 14.505 10.401 1.00 77.38 177 VAL A CA 1
ATOM 1312 C C . VAL A 1 177 ? -6.518 13.920 11.459 1.00 77.38 177 VAL A C 1
ATOM 1314 O O . VAL A 1 177 ? -6.191 12.916 12.081 1.00 77.38 177 VAL A O 1
ATOM 1317 N N . GLU A 1 178 ? -7.665 14.557 11.712 1.00 82.69 178 GLU A N 1
ATOM 1318 C CA . GLU A 1 178 ? -8.571 14.142 12.798 1.00 82.69 178 GLU A CA 1
ATOM 1319 C C . GLU A 1 178 ? -8.972 12.669 12.704 1.00 82.69 178 GLU A C 1
ATOM 1321 O O . GLU A 1 178 ? -9.148 12.012 13.723 1.00 82.69 178 GLU A O 1
ATOM 1326 N N . ARG A 1 179 ? -9.095 12.142 11.480 1.00 91.25 179 ARG A N 1
ATOM 1327 C CA . ARG A 1 179 ? -9.448 10.746 11.198 1.00 91.25 179 ARG A CA 1
ATOM 1328 C C . ARG A 1 179 ? -8.273 9.768 11.323 1.00 91.25 179 ARG A C 1
ATOM 1330 O O . ARG A 1 179 ? -8.500 8.566 11.253 1.00 91.25 179 ARG A O 1
ATOM 1337 N N . PHE A 1 180 ? -7.045 10.238 11.526 1.00 95.44 180 PHE A N 1
ATOM 1338 C CA . PHE A 1 180 ? -5.859 9.395 11.648 1.00 95.44 180 PHE A CA 1
ATOM 1339 C C . PHE A 1 180 ? -5.444 9.256 13.115 1.00 95.44 180 PHE A C 1
ATOM 1341 O O . PHE A 1 180 ? -5.043 10.217 13.768 1.00 95.44 180 PHE A O 1
ATOM 1348 N N . ALA A 1 181 ? -5.515 8.036 13.638 1.00 95.88 181 ALA A N 1
ATOM 1349 C CA . ALA A 1 181 ? -5.061 7.703 14.981 1.00 95.88 181 ALA A CA 1
ATOM 1350 C C . ALA A 1 181 ? -3.533 7.807 15.113 1.00 95.88 181 ALA A C 1
ATOM 1352 O O . ALA A 1 181 ? -3.038 8.092 16.201 1.00 95.88 181 ALA A O 1
ATOM 1353 N N . GLY A 1 182 ? -2.791 7.608 14.021 1.00 95.25 182 GLY A N 1
ATOM 1354 C CA . GLY A 1 182 ? -1.331 7.592 13.996 1.00 95.25 182 GLY A CA 1
ATOM 1355 C C . GLY A 1 182 ? -0.760 6.257 13.530 1.00 95.25 182 GLY A C 1
ATOM 1356 O O . GLY A 1 182 ? -1.472 5.398 12.998 1.00 95.25 182 GLY A O 1
ATOM 1357 N N . VAL A 1 183 ? 0.541 6.101 13.748 1.00 96.62 183 VAL A N 1
ATOM 1358 C CA . VAL A 1 183 ? 1.306 4.900 13.415 1.00 96.62 183 VAL A CA 1
ATOM 1359 C C . VAL A 1 183 ? 1.724 4.204 14.706 1.00 96.62 183 VAL A C 1
ATOM 1361 O O . VAL A 1 183 ? 2.082 4.852 15.686 1.00 96.62 183 VAL A O 1
ATOM 1364 N N . GLU A 1 184 ? 1.681 2.879 14.709 1.00 96.31 184 GLU A N 1
ATOM 1365 C CA . GLU A 1 184 ? 2.287 2.045 15.742 1.00 96.31 184 GLU A CA 1
ATOM 1366 C C . GLU A 1 184 ? 3.212 1.016 15.104 1.00 96.31 184 GLU A C 1
ATOM 1368 O O . GLU A 1 184 ? 2.985 0.550 13.988 1.00 96.31 184 GLU A O 1
ATOM 1373 N N . THR A 1 185 ? 4.269 0.652 15.819 1.00 93.00 185 THR A N 1
ATOM 1374 C CA . THR A 1 185 ? 5.326 -0.215 15.292 1.00 93.00 185 THR A CA 1
ATOM 1375 C C . THR A 1 185 ? 5.349 -1.544 16.032 1.00 93.00 185 THR A C 1
ATOM 1377 O O . THR A 1 185 ? 5.127 -1.600 17.241 1.00 93.00 185 THR A O 1
ATOM 1380 N N . THR A 1 186 ? 5.611 -2.650 15.342 1.00 89.12 186 THR A N 1
ATOM 1381 C CA . THR A 1 186 ? 5.823 -3.942 16.015 1.00 89.12 186 THR A CA 1
ATOM 1382 C C . THR A 1 186 ? 7.155 -3.968 16.765 1.00 89.12 186 THR A C 1
ATOM 1384 O O . THR A 1 186 ? 7.330 -4.773 17.680 1.00 89.12 186 THR A O 1
ATOM 1387 N N . GLY A 1 187 ? 8.080 -3.068 16.408 1.00 85.00 187 GLY A N 1
ATOM 1388 C CA . GLY A 1 187 ? 9.452 -3.053 16.911 1.00 85.00 187 GLY A CA 1
ATOM 1389 C C . GLY A 1 187 ? 10.345 -4.090 16.227 1.00 85.00 187 GLY A C 1
ATOM 1390 O O . GLY A 1 187 ? 11.484 -4.259 16.645 1.00 85.00 187 GLY A O 1
ATOM 1391 N N . LEU A 1 188 ? 9.829 -4.765 15.196 1.00 81.75 188 LEU A N 1
ATOM 1392 C CA . LEU A 1 188 ? 10.547 -5.721 14.358 1.00 81.75 188 LEU A CA 1
ATOM 1393 C C . LEU A 1 188 ? 10.948 -5.042 13.048 1.00 81.75 188 LEU A C 1
ATOM 1395 O O . LEU A 1 188 ? 10.219 -4.194 12.542 1.00 81.75 188 LEU A O 1
ATOM 1399 N N . THR A 1 189 ? 12.067 -5.432 12.460 1.00 76.88 189 THR A N 1
ATOM 1400 C CA . THR A 1 189 ? 12.421 -5.092 11.076 1.00 76.88 189 THR A CA 1
ATOM 1401 C C . THR A 1 189 ? 11.571 -5.888 10.077 1.00 76.88 189 THR A C 1
ATOM 1403 O O . THR A 1 189 ? 10.925 -6.880 10.422 1.00 76.88 189 THR A O 1
ATOM 1406 N N . ALA A 1 190 ? 11.563 -5.470 8.806 1.00 72.25 190 ALA A N 1
ATOM 1407 C CA . ALA A 1 190 ? 10.845 -6.195 7.751 1.00 72.25 190 ALA A CA 1
ATOM 1408 C C . ALA A 1 190 ? 11.372 -7.624 7.541 1.00 72.25 190 ALA A C 1
ATOM 1410 O O . ALA A 1 190 ? 10.606 -8.512 7.181 1.00 72.25 190 ALA A O 1
ATOM 1411 N N . VAL A 1 191 ? 12.663 -7.849 7.795 1.00 72.31 191 VAL A N 1
ATOM 1412 C CA . VAL A 1 191 ? 13.286 -9.176 7.716 1.00 72.31 191 VAL A CA 1
ATOM 1413 C C . VAL A 1 191 ? 12.885 -10.033 8.921 1.00 72.31 191 VAL A C 1
ATOM 1415 O O . VAL A 1 191 ? 12.450 -11.166 8.747 1.00 72.31 191 VAL A O 1
ATOM 1418 N N . GLU A 1 192 ? 12.914 -9.476 10.135 1.00 78.31 192 GLU A N 1
ATOM 1419 C CA . GLU A 1 192 ? 12.516 -10.195 11.358 1.00 78.31 192 GLU A CA 1
ATOM 1420 C C . GLU A 1 192 ? 11.052 -10.651 11.350 1.00 78.31 192 GLU A C 1
ATOM 1422 O O . GLU A 1 192 ? 10.742 -11.680 11.942 1.00 78.31 192 GLU A O 1
ATOM 1427 N N . LEU A 1 193 ? 10.155 -9.948 10.648 1.00 74.25 193 LEU A N 1
ATOM 1428 C CA . LEU A 1 193 ? 8.782 -10.426 10.432 1.00 74.25 193 LEU A CA 1
ATOM 1429 C C . LEU A 1 193 ? 8.709 -11.789 9.725 1.00 74.25 193 LEU A C 1
ATOM 1431 O O . LEU A 1 193 ? 7.702 -12.482 9.864 1.00 74.25 193 LEU A O 1
ATOM 1435 N N . HIS A 1 194 ? 9.732 -12.152 8.951 1.00 71.50 194 HIS A N 1
ATOM 1436 C CA . HIS A 1 194 ? 9.803 -13.421 8.230 1.00 71.50 194 HIS A CA 1
ATOM 1437 C C . HIS A 1 194 ? 10.676 -14.465 8.934 1.00 71.50 194 HIS A C 1
ATOM 1439 O O . HIS A 1 194 ? 10.400 -15.656 8.798 1.00 71.50 194 HIS A O 1
ATOM 1445 N N . ASP A 1 195 ? 11.694 -14.029 9.680 1.00 77.44 195 ASP A N 1
ATOM 1446 C CA . ASP A 1 195 ? 12.694 -14.922 10.277 1.00 77.44 195 ASP A CA 1
ATOM 1447 C C . ASP A 1 195 ? 12.381 -15.319 11.728 1.00 77.44 195 ASP A C 1
ATOM 1449 O O . ASP A 1 195 ? 12.855 -16.356 12.202 1.00 77.44 195 ASP A O 1
ATOM 1453 N N . LEU A 1 196 ? 11.599 -14.514 12.457 1.00 80.06 196 LEU A N 1
ATOM 1454 C CA . LEU A 1 196 ? 11.241 -14.825 13.840 1.00 80.06 196 LEU A CA 1
ATOM 1455 C C . LEU A 1 196 ? 10.164 -15.918 13.939 1.00 80.06 196 LEU A C 1
ATOM 1457 O O . LEU A 1 196 ? 9.341 -16.080 13.034 1.00 80.06 196 LEU A O 1
ATOM 1461 N N . PRO A 1 197 ? 10.116 -16.641 15.075 1.00 86.06 197 PRO A N 1
ATOM 1462 C CA . PRO A 1 197 ? 9.020 -17.548 15.387 1.00 86.06 197 PRO A CA 1
ATOM 1463 C C . PRO A 1 197 ? 7.650 -16.865 15.270 1.00 86.06 197 PRO A C 1
ATOM 1465 O O . PRO A 1 197 ? 7.467 -15.717 15.688 1.00 86.06 197 PRO A O 1
ATOM 1468 N N . ALA A 1 198 ? 6.681 -17.585 14.700 1.00 84.12 198 ALA A N 1
ATOM 1469 C CA . ALA A 1 198 ? 5.358 -17.044 14.391 1.00 84.12 198 ALA A CA 1
ATOM 1470 C C . ALA A 1 198 ? 4.624 -16.505 15.631 1.00 84.12 198 ALA A C 1
ATOM 1472 O O . ALA A 1 198 ? 3.925 -15.502 15.534 1.00 84.12 198 ALA A O 1
ATOM 1473 N N . ASP A 1 199 ? 4.821 -17.128 16.793 1.00 87.88 199 ASP A N 1
ATOM 1474 C CA . ASP A 1 199 ? 4.254 -16.714 18.077 1.00 87.88 199 ASP A CA 1
ATOM 1475 C C . ASP A 1 199 ? 4.815 -15.370 18.567 1.00 87.88 199 ASP A C 1
ATOM 1477 O O . ASP A 1 199 ? 4.062 -14.534 19.070 1.00 87.88 199 ASP A O 1
ATOM 1481 N N . GLU A 1 200 ? 6.109 -15.107 18.367 1.00 88.88 200 GLU A N 1
ATOM 1482 C CA . GLU A 1 200 ? 6.711 -13.816 18.718 1.00 88.88 200 GLU A CA 1
ATOM 1483 C C . GLU A 1 200 ? 6.246 -12.704 17.767 1.00 88.88 200 GLU A C 1
ATOM 1485 O O . GLU A 1 200 ? 5.886 -11.614 18.224 1.00 88.88 200 GLU A O 1
ATOM 1490 N N . VAL A 1 201 ? 6.177 -12.977 16.458 1.00 86.88 201 VAL A N 1
ATOM 1491 C CA . VAL A 1 201 ? 5.607 -12.034 15.477 1.00 86.88 201 VAL A CA 1
ATOM 1492 C C . VAL A 1 201 ? 4.146 -11.729 15.815 1.00 86.88 201 VAL A C 1
ATOM 1494 O O . VAL A 1 201 ? 3.741 -10.561 15.830 1.00 86.88 201 VAL A O 1
ATOM 1497 N N . GLU A 1 202 ? 3.363 -12.758 16.150 1.00 89.44 202 GLU A N 1
ATOM 1498 C CA . GLU A 1 202 ? 1.963 -12.622 16.547 1.00 89.44 202 GLU A CA 1
ATOM 1499 C C . GLU A 1 202 ? 1.817 -11.742 17.790 1.00 89.44 202 GLU A C 1
ATOM 1501 O O . GLU A 1 202 ? 1.029 -10.791 17.795 1.00 89.44 202 GLU A O 1
ATOM 1506 N N . ARG A 1 203 ? 2.619 -12.008 18.827 1.00 93.38 203 ARG A N 1
ATOM 1507 C CA . ARG A 1 203 ? 2.607 -11.244 20.077 1.00 93.38 203 ARG A CA 1
ATOM 1508 C C . ARG A 1 203 ? 2.922 -9.766 19.840 1.00 93.38 203 ARG A C 1
ATOM 1510 O O . ARG A 1 203 ? 2.168 -8.901 20.291 1.00 93.38 203 ARG A O 1
ATOM 1517 N N . ARG A 1 204 ? 3.991 -9.458 19.096 1.00 92.75 204 ARG A N 1
ATOM 1518 C CA . ARG A 1 204 ? 4.404 -8.076 18.778 1.00 92.75 204 ARG A CA 1
ATOM 1519 C C . ARG A 1 204 ? 3.356 -7.333 17.957 1.00 92.75 204 ARG A C 1
ATOM 1521 O O . ARG A 1 204 ? 3.071 -6.166 18.230 1.00 92.75 204 ARG A O 1
ATOM 1528 N N . MET A 1 205 ? 2.752 -8.014 16.983 1.00 92.12 205 MET A N 1
ATOM 1529 C CA . MET A 1 205 ? 1.665 -7.466 16.173 1.00 92.12 205 MET A CA 1
ATOM 1530 C C . MET A 1 205 ? 0.442 -7.132 17.034 1.00 92.12 205 MET A C 1
ATOM 1532 O O . MET A 1 205 ? -0.065 -6.011 16.976 1.00 92.12 205 MET A O 1
ATOM 1536 N N . LYS A 1 206 ? 0.001 -8.064 17.891 1.00 94.69 206 LYS A N 1
ATOM 1537 C CA . LYS A 1 206 ? -1.117 -7.840 18.821 1.00 94.69 206 LYS A CA 1
ATOM 1538 C C . LYS A 1 206 ? -0.860 -6.645 19.736 1.00 94.69 206 LYS A C 1
ATOM 1540 O O . LYS A 1 206 ? -1.743 -5.808 19.918 1.00 94.69 206 LYS A O 1
ATOM 1545 N N . GLU A 1 207 ? 0.346 -6.525 20.285 1.00 95.62 207 GLU A N 1
ATOM 1546 C CA . GLU A 1 207 ? 0.725 -5.395 21.140 1.00 95.62 207 GLU A CA 1
ATOM 1547 C C . GLU A 1 207 ? 0.669 -4.050 20.404 1.00 95.62 207 GLU A C 1
ATOM 1549 O O . GLU A 1 207 ? 0.134 -3.082 20.955 1.00 95.62 207 GLU A O 1
ATOM 1554 N N . ALA A 1 208 ? 1.172 -3.988 19.168 1.00 96.19 208 ALA A N 1
ATOM 1555 C CA . ALA A 1 208 ? 1.116 -2.784 18.339 1.00 96.19 208 ALA A CA 1
ATOM 1556 C C . ALA A 1 208 ? -0.330 -2.379 18.015 1.00 96.19 208 ALA A C 1
ATOM 1558 O O . ALA A 1 208 ? -0.704 -1.222 18.204 1.00 96.19 208 ALA A O 1
ATOM 1559 N N . VAL A 1 209 ? -1.178 -3.340 17.629 1.00 96.56 209 VAL A N 1
ATOM 1560 C CA . VAL A 1 209 ? -2.608 -3.100 17.368 1.00 96.56 209 VAL A CA 1
ATOM 1561 C C . VAL A 1 209 ? -3.319 -2.566 18.613 1.00 96.56 209 VAL A C 1
ATOM 1563 O O . VAL A 1 209 ? -4.038 -1.570 18.536 1.00 96.56 209 VAL A O 1
ATOM 1566 N N . LYS A 1 210 ? -3.084 -3.166 19.786 1.00 96.56 210 LYS A N 1
ATOM 1567 C CA . LYS A 1 210 ? -3.692 -2.714 21.048 1.00 96.56 210 LYS A CA 1
ATOM 1568 C C . LYS A 1 210 ? -3.244 -1.301 21.434 1.00 96.56 210 LYS A C 1
ATOM 1570 O O . LYS A 1 210 ? -4.054 -0.510 21.920 1.00 96.56 210 LYS A O 1
ATOM 1575 N N . ARG A 1 211 ? -1.973 -0.939 21.203 1.00 96.69 211 ARG A N 1
ATOM 1576 C CA . ARG A 1 211 ? -1.510 0.452 21.381 1.00 96.69 211 ARG A CA 1
ATOM 1577 C C . ARG A 1 211 ? -2.217 1.403 20.422 1.00 96.69 211 ARG A C 1
ATOM 1579 O O . ARG A 1 211 ? -2.693 2.446 20.868 1.00 96.69 211 ARG A O 1
ATOM 1586 N N . LEU A 1 212 ? -2.382 1.007 19.161 1.00 97.12 212 LEU A N 1
ATOM 1587 C CA . LEU A 1 212 ? -3.050 1.829 18.155 1.00 97.12 212 LEU A CA 1
ATOM 1588 C C . LEU A 1 212 ? -4.521 2.069 18.5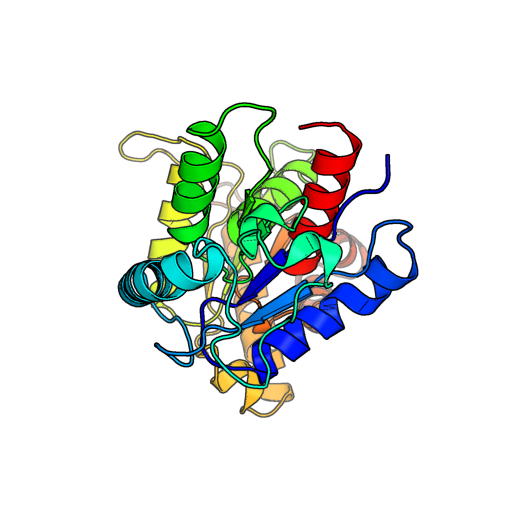14 1.00 97.12 212 LEU A C 1
ATOM 1590 O O . LEU A 1 212 ? -5.009 3.189 18.396 1.00 97.12 212 LEU A O 1
ATOM 1594 N N . MET A 1 213 ? -5.214 1.049 19.029 1.00 95.62 213 MET A N 1
ATOM 1595 C CA . MET A 1 213 ? -6.589 1.172 19.526 1.00 95.62 213 MET A CA 1
ATOM 1596 C C . MET A 1 213 ? -6.703 2.146 20.694 1.00 95.62 213 MET A C 1
ATOM 1598 O O . MET A 1 213 ? -7.610 2.977 20.718 1.00 95.62 213 MET A O 1
ATOM 1602 N N . ARG A 1 214 ? -5.771 2.084 21.653 1.00 95.00 214 ARG A N 1
ATOM 1603 C CA . ARG A 1 214 ? -5.724 3.051 22.759 1.00 95.00 214 ARG A CA 1
ATOM 1604 C C . ARG A 1 214 ? -5.474 4.468 22.253 1.00 95.00 214 ARG A C 1
ATOM 1606 O O . ARG A 1 214 ? -6.152 5.387 22.700 1.00 95.00 214 ARG A O 1
ATOM 1613 N N . ARG A 1 215 ? -4.559 4.639 21.297 1.00 94.31 215 ARG A N 1
ATOM 1614 C CA . ARG A 1 215 ? -4.259 5.932 20.667 1.00 94.31 215 ARG A CA 1
ATOM 1615 C C . ARG A 1 215 ? -5.473 6.497 19.923 1.00 94.31 215 ARG A C 1
ATOM 1617 O O . ARG A 1 215 ? -5.764 7.684 20.044 1.00 94.31 215 ARG A O 1
ATOM 1624 N N . ALA A 1 216 ? -6.223 5.642 19.229 1.00 95.19 216 ALA A N 1
ATOM 1625 C CA . ALA A 1 216 ? -7.410 6.027 18.471 1.00 95.19 216 ALA A CA 1
ATOM 1626 C C . ALA A 1 216 ? -8.532 6.614 19.333 1.00 95.19 216 ALA A C 1
ATOM 1628 O O . ALA A 1 216 ? -9.288 7.430 18.816 1.00 95.19 216 ALA A O 1
ATOM 1629 N N . LYS A 1 217 ? -8.614 6.269 20.628 1.00 93.19 217 LYS A N 1
ATOM 1630 C CA . LYS A 1 217 ? -9.583 6.874 21.561 1.00 93.19 217 LYS A CA 1
ATOM 1631 C C . LYS A 1 217 ? -9.417 8.385 21.701 1.00 93.19 217 LYS A C 1
ATOM 1633 O O . LYS A 1 217 ? -10.391 9.067 22.004 1.00 93.19 217 LYS A O 1
ATOM 1638 N N . GLY A 1 218 ? -8.218 8.910 21.440 1.00 86.94 218 GLY A N 1
ATOM 1639 C CA . GLY A 1 218 ? -7.924 10.330 21.593 1.00 86.94 218 GLY A CA 1
ATOM 1640 C C . GLY A 1 218 ? -8.017 10.797 23.050 1.00 86.94 218 GLY A C 1
ATOM 1641 O O . GLY A 1 218 ? -8.190 10.007 23.976 1.00 86.94 218 GLY A O 1
ATOM 1642 N N . GLN A 1 219 ? -7.875 12.106 23.260 1.00 83.69 219 GLN A N 1
ATOM 1643 C CA . GLN A 1 219 ? -7.905 12.707 24.602 1.00 83.69 219 GLN A CA 1
ATOM 1644 C C . GLN A 1 219 ? -9.316 12.775 25.198 1.00 83.69 219 GLN A C 1
ATOM 1646 O O . GLN A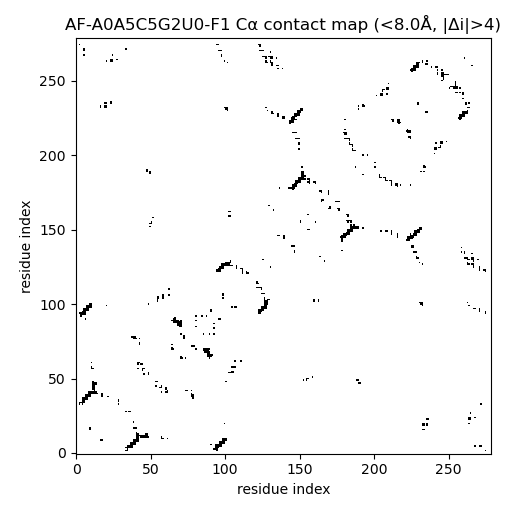 1 219 ? -9.470 12.733 26.414 1.00 83.69 219 GLN A O 1
ATOM 1651 N N . ASP A 1 220 ? -10.336 12.883 24.349 1.00 86.44 220 ASP A N 1
ATOM 1652 C CA . ASP A 1 220 ? -11.743 12.935 24.749 1.00 86.44 220 ASP A CA 1
ATOM 1653 C C . ASP A 1 220 ? -12.363 11.540 24.943 1.00 86.44 220 ASP A C 1
ATOM 1655 O O . ASP A 1 220 ? -13.502 11.432 25.398 1.00 86.44 220 ASP A O 1
ATOM 1659 N N . GLY A 1 221 ? -11.618 10.479 24.613 1.00 89.94 221 GLY A N 1
ATOM 1660 C CA . GLY A 1 221 ? -12.030 9.088 24.764 1.00 89.94 221 GLY A CA 1
ATOM 1661 C C . GLY A 1 221 ? -13.092 8.628 23.764 1.00 89.94 221 GLY A C 1
ATOM 1662 O O . GLY A 1 221 ? -13.635 7.538 23.940 1.00 89.94 221 GLY A O 1
ATOM 1663 N N . LYS A 1 222 ? -13.420 9.439 22.750 1.00 90.44 222 LYS A N 1
ATOM 1664 C CA . LYS A 1 222 ? -14.531 9.168 21.823 1.00 90.44 222 LYS A CA 1
ATOM 1665 C C . LYS A 1 222 ? -14.102 8.474 20.542 1.00 90.44 222 LYS A C 1
ATOM 1667 O O . LYS A 1 222 ? -14.931 7.841 19.893 1.00 90.44 222 LYS A O 1
ATOM 1672 N N . GLY A 1 223 ? -12.836 8.607 20.153 1.00 93.94 223 GLY A N 1
ATOM 1673 C CA . GLY A 1 223 ? -12.372 8.058 18.889 1.00 93.94 223 GLY A CA 1
ATOM 1674 C C . GLY A 1 223 ? -12.429 6.527 18.866 1.00 93.94 223 GLY A C 1
ATOM 1675 O O . GLY A 1 223 ? -12.208 5.849 19.869 1.00 93.94 223 GLY A O 1
ATOM 1676 N N . THR A 1 224 ? -12.757 5.963 17.710 1.00 95.31 224 THR A N 1
ATOM 1677 C CA . THR A 1 224 ? -12.902 4.516 17.534 1.00 95.31 224 THR A CA 1
ATOM 1678 C C . THR A 1 224 ? -12.053 4.064 16.362 1.00 95.31 224 THR A C 1
ATOM 1680 O O . THR A 1 224 ? -12.238 4.534 15.243 1.00 95.31 224 THR A O 1
ATOM 1683 N N . LEU A 1 225 ? -11.120 3.137 16.593 1.00 96.81 225 LEU A N 1
ATOM 1684 C CA . LEU A 1 225 ? -10.336 2.560 15.503 1.00 96.81 225 LEU A CA 1
ATOM 1685 C C . LEU A 1 225 ? -11.241 1.666 14.649 1.00 96.81 225 LEU A C 1
ATOM 1687 O O . LEU A 1 225 ? -11.657 0.596 15.087 1.00 96.81 225 LEU A O 1
ATOM 1691 N N . ARG A 1 226 ? -11.550 2.120 13.437 1.00 97.31 226 ARG A N 1
ATOM 1692 C CA . ARG A 1 226 ? -12.426 1.438 12.481 1.00 97.31 226 ARG A CA 1
ATOM 1693 C C . ARG A 1 226 ? -11.653 0.787 11.345 1.00 97.31 226 ARG A C 1
ATOM 1695 O O . ARG A 1 226 ? -12.151 -0.183 10.789 1.00 97.31 226 ARG A O 1
ATOM 1702 N N . ALA A 1 227 ? -10.450 1.262 11.031 1.00 98.12 227 ALA A N 1
ATOM 1703 C CA . ALA A 1 227 ? -9.592 0.660 10.016 1.00 98.12 227 ALA A CA 1
ATOM 1704 C C . ALA A 1 227 ? -8.123 0.598 10.462 1.00 98.12 227 ALA A C 1
ATOM 1706 O O . ALA A 1 227 ? -7.604 1.533 11.071 1.00 98.12 227 ALA A O 1
ATOM 1707 N N . ILE A 1 228 ? -7.446 -0.502 10.143 1.00 98.25 228 ILE A N 1
ATOM 1708 C CA . ILE A 1 228 ? -6.015 -0.706 10.379 1.00 98.25 228 ILE A CA 1
ATOM 1709 C C . ILE A 1 228 ? -5.348 -0.993 9.041 1.00 98.25 228 ILE A C 1
ATOM 1711 O O . ILE A 1 228 ? -5.651 -2.002 8.410 1.00 98.25 228 ILE A O 1
ATOM 1715 N N . CYS A 1 229 ? -4.421 -0.136 8.630 1.00 97.94 229 CYS A N 1
ATOM 1716 C CA . CYS A 1 229 ? -3.586 -0.367 7.461 1.00 97.94 229 CYS A CA 1
ATOM 1717 C C . CYS A 1 229 ? -2.352 -1.190 7.838 1.00 97.94 229 CYS A C 1
ATOM 1719 O O . CYS A 1 229 ? -1.623 -0.836 8.771 1.00 97.94 229 CYS A O 1
ATOM 1721 N N . LEU A 1 230 ? -2.099 -2.259 7.084 1.00 95.31 230 LEU A N 1
ATOM 1722 C CA . LEU A 1 230 ? -0.891 -3.071 7.215 1.00 95.31 230 LEU A CA 1
ATOM 1723 C C . LEU A 1 230 ? 0.282 -2.351 6.545 1.00 95.31 230 LEU A C 1
ATOM 1725 O O . LEU A 1 230 ? 0.355 -2.247 5.323 1.00 95.31 230 LEU A O 1
ATOM 1729 N N . GLY A 1 231 ? 1.192 -1.836 7.365 1.00 93.38 231 GLY A N 1
ATOM 1730 C CA . GLY A 1 231 ? 2.240 -0.887 7.005 1.00 93.38 231 GLY A CA 1
ATOM 1731 C C . GLY A 1 231 ? 3.498 -1.488 6.386 1.00 93.38 231 GLY A C 1
ATOM 1732 O O . GLY A 1 231 ? 4.573 -0.913 6.538 1.00 93.38 231 GLY A O 1
ATOM 1733 N N . CYS A 1 232 ? 3.399 -2.659 5.759 1.00 88.75 232 CYS A N 1
ATOM 1734 C CA . CYS A 1 232 ? 4.491 -3.320 5.050 1.00 88.75 232 CYS A CA 1
ATOM 1735 C C . CYS A 1 232 ? 3.917 -4.350 4.068 1.00 88.75 232 CYS A C 1
ATOM 1737 O O . CYS A 1 232 ? 2.992 -5.082 4.410 1.00 88.75 232 CYS A O 1
ATOM 1739 N N . ALA A 1 233 ? 4.502 -4.468 2.872 1.00 80.31 233 ALA A N 1
ATOM 1740 C CA . ALA A 1 233 ? 4.096 -5.485 1.897 1.00 80.31 233 ALA A CA 1
ATOM 1741 C C . ALA A 1 233 ? 4.252 -6.921 2.442 1.00 80.31 233 ALA A C 1
ATOM 1743 O O . ALA A 1 233 ? 3.447 -7.794 2.129 1.00 80.31 233 ALA A O 1
ATOM 1744 N N . GLY A 1 234 ? 5.248 -7.154 3.307 1.00 79.50 234 GLY A N 1
ATOM 1745 C CA . GLY A 1 234 ? 5.473 -8.441 3.973 1.00 79.50 234 GLY A CA 1
ATOM 1746 C C . GLY A 1 234 ? 4.427 -8.803 5.034 1.00 79.50 234 GLY A C 1
ATOM 1747 O O . GLY A 1 234 ? 4.385 -9.947 5.472 1.00 79.50 234 GLY A O 1
ATOM 1748 N N . MET A 1 235 ? 3.561 -7.862 5.433 1.00 81.62 235 MET A N 1
ATOM 1749 C CA . MET A 1 235 ? 2.464 -8.120 6.375 1.00 81.62 235 MET A CA 1
ATOM 1750 C C . MET A 1 235 ? 1.200 -8.666 5.697 1.00 81.62 235 MET A C 1
ATOM 1752 O O . MET A 1 235 ? 0.226 -8.968 6.389 1.00 81.62 235 MET A O 1
ATOM 1756 N N . ALA A 1 236 ? 1.186 -8.799 4.368 1.00 74.56 236 ALA A N 1
ATOM 1757 C CA . ALA A 1 236 ? 0.056 -9.378 3.655 1.00 74.56 236 ALA A CA 1
ATOM 1758 C C . ALA A 1 236 ? -0.245 -10.800 4.169 1.00 74.56 236 ALA A C 1
ATOM 1760 O O . ALA A 1 236 ? 0.633 -11.662 4.207 1.00 74.56 236 ALA A O 1
ATOM 1761 N N . GLY A 1 237 ? -1.493 -11.042 4.580 1.00 74.19 237 GLY A N 1
ATOM 1762 C CA . GLY A 1 237 ? -1.920 -12.308 5.184 1.00 74.19 237 GLY A CA 1
ATOM 1763 C C . GLY A 1 237 ? -1.873 -12.354 6.717 1.00 74.19 237 GLY A C 1
ATOM 1764 O O . GLY A 1 237 ? -2.332 -13.337 7.296 1.00 74.19 237 GLY A O 1
ATOM 1765 N N . LEU A 1 238 ? -1.400 -11.300 7.397 1.00 84.06 238 LEU A N 1
ATOM 1766 C CA . LEU A 1 238 ? -1.471 -11.182 8.865 1.00 84.06 238 LEU A CA 1
ATOM 1767 C C . LEU A 1 238 ? -2.849 -10.718 9.377 1.00 84.06 238 LEU A C 1
ATOM 1769 O O . LEU A 1 238 ? -3.009 -10.387 10.555 1.00 84.06 238 LEU A O 1
ATOM 1773 N N . ASP A 1 239 ? -3.867 -10.722 8.513 1.00 89.19 239 ASP A N 1
ATOM 1774 C CA . ASP A 1 239 ? -5.234 -10.301 8.818 1.00 89.19 239 ASP A CA 1
ATOM 1775 C C . ASP A 1 239 ? -5.825 -11.061 10.015 1.00 89.19 239 ASP A C 1
ATOM 1777 O O . ASP A 1 239 ? -6.466 -10.468 10.881 1.00 89.19 239 ASP A O 1
ATOM 1781 N N . ALA A 1 240 ? -5.580 -12.371 10.107 1.00 91.25 240 ALA A N 1
ATOM 1782 C CA . ALA A 1 240 ? -6.093 -13.197 11.200 1.00 91.25 240 ALA A CA 1
ATOM 1783 C C . ALA A 1 240 ? -5.509 -12.781 12.561 1.00 91.25 240 ALA A C 1
ATOM 1785 O O . ALA A 1 240 ? -6.241 -12.663 13.544 1.00 91.25 240 ALA A O 1
ATOM 1786 N N . THR A 1 241 ? -4.209 -12.483 12.607 1.00 92.19 241 THR A N 1
ATOM 1787 C CA . THR A 1 241 ? -3.516 -12.016 13.814 1.00 92.19 241 THR A CA 1
ATOM 1788 C C . THR A 1 241 ? -4.040 -10.660 14.271 1.00 92.19 241 THR A C 1
ATOM 1790 O O . THR A 1 241 ? -4.354 -10.474 15.450 1.00 92.19 241 THR A O 1
ATOM 1793 N N . VAL A 1 242 ? -4.175 -9.709 13.341 1.00 94.62 242 VAL A N 1
ATOM 1794 C CA . VAL A 1 242 ? -4.721 -8.380 13.647 1.00 94.62 242 VAL A CA 1
ATOM 1795 C C . VAL A 1 242 ? -6.180 -8.494 14.089 1.00 94.62 242 VAL A C 1
ATOM 1797 O O . VAL A 1 242 ? -6.569 -7.863 15.072 1.00 94.62 242 VAL A O 1
ATOM 1800 N N . ARG A 1 243 ? -6.980 -9.351 13.442 1.00 96.44 243 ARG A N 1
ATOM 1801 C CA . ARG A 1 243 ? -8.365 -9.631 13.848 1.00 96.44 243 ARG A CA 1
ATOM 1802 C C . ARG A 1 243 ? -8.434 -10.172 15.271 1.00 96.44 243 ARG A C 1
ATOM 1804 O O . ARG A 1 243 ? -9.246 -9.676 16.047 1.00 96.44 243 ARG A O 1
ATOM 1811 N N . ALA A 1 244 ? -7.590 -11.142 15.618 1.00 95.44 244 ALA A N 1
ATOM 1812 C CA . ALA A 1 244 ? -7.529 -11.694 16.967 1.00 95.44 244 ALA A CA 1
ATOM 1813 C C . ALA A 1 244 ? -7.208 -10.603 17.999 1.00 95.44 244 ALA A C 1
ATOM 1815 O O . ALA A 1 244 ? -7.899 -10.499 19.007 1.00 95.44 244 ALA A O 1
ATOM 1816 N N . ALA A 1 245 ? -6.247 -9.718 17.705 1.00 95.69 245 ALA A N 1
ATOM 1817 C CA . ALA A 1 245 ? -5.942 -8.568 18.560 1.00 95.69 245 ALA A CA 1
ATOM 1818 C C . ALA A 1 245 ? -7.169 -7.668 18.793 1.00 95.69 245 ALA A C 1
ATOM 1820 O O . ALA A 1 245 ? -7.407 -7.221 19.915 1.00 95.69 245 ALA A O 1
ATOM 1821 N N . CYS A 1 246 ? -7.951 -7.414 17.736 1.00 96.38 246 CYS A N 1
ATOM 1822 C CA . CYS A 1 246 ? -9.156 -6.592 17.814 1.00 96.38 246 CYS A CA 1
ATOM 1823 C C . CYS A 1 246 ? -10.232 -7.232 18.693 1.00 96.38 246 CYS A 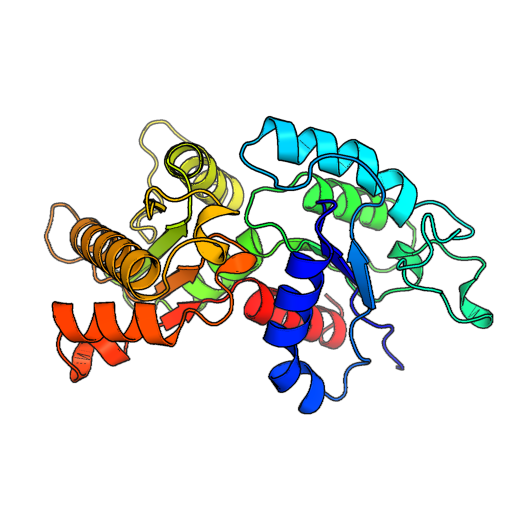C 1
ATOM 1825 O O . CYS A 1 246 ? -10.849 -6.546 19.502 1.00 96.38 246 CYS A O 1
ATOM 1827 N N . VAL A 1 247 ? -10.455 -8.537 18.531 1.00 96.81 247 VAL A N 1
ATOM 1828 C CA . VAL A 1 247 ? -11.440 -9.294 19.313 1.00 96.81 247 VAL A CA 1
ATOM 1829 C C . VAL A 1 247 ? -11.024 -9.392 20.781 1.00 96.81 247 VAL A C 1
ATOM 1831 O O . VAL A 1 247 ? -11.862 -9.214 21.656 1.00 96.81 247 VAL A O 1
ATOM 1834 N N . GLU A 1 248 ? -9.738 -9.595 21.072 1.00 95.88 248 GLU A N 1
ATOM 1835 C CA . GLU A 1 248 ? -9.228 -9.618 22.449 1.00 95.88 248 GLU A CA 1
ATOM 1836 C C . GLU A 1 248 ? -9.440 -8.283 23.186 1.00 95.88 248 GLU A C 1
ATOM 1838 O O . GLU A 1 248 ? -9.727 -8.286 24.380 1.00 95.88 248 GLU A O 1
ATOM 1843 N N . GLU A 1 249 ? -9.281 -7.146 22.500 1.00 94.12 249 GLU A N 1
ATOM 1844 C CA . GLU A 1 249 ? -9.364 -5.816 23.124 1.00 94.12 249 GLU A CA 1
ATOM 1845 C C . GLU A 1 249 ? -10.799 -5.257 23.168 1.00 94.12 249 GLU A C 1
ATOM 1847 O O . GLU A 1 249 ? -11.154 -4.543 24.105 1.00 94.12 249 GLU A O 1
ATOM 1852 N N . LEU A 1 250 ? -11.623 -5.549 22.154 1.00 93.12 250 LEU A N 1
ATOM 1853 C CA . LEU A 1 250 ? -12.955 -4.949 21.970 1.00 93.12 250 LEU A CA 1
ATOM 1854 C C . LEU A 1 250 ? -14.112 -5.954 22.113 1.00 93.12 250 LEU A C 1
ATOM 1856 O O . LEU A 1 250 ? -15.276 -5.563 22.043 1.00 93.12 250 LEU A O 1
ATOM 1860 N N . GLY A 1 251 ? -13.816 -7.242 22.291 1.00 95.88 251 GLY A N 1
ATOM 1861 C CA . GLY A 1 251 ? -14.794 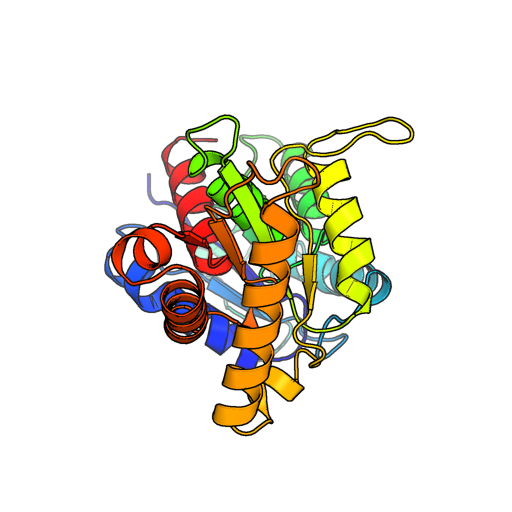-8.328 22.204 1.00 95.88 251 GLY A CA 1
ATOM 1862 C C . GLY A 1 251 ? -15.194 -8.656 20.761 1.00 95.88 251 GLY A C 1
ATOM 1863 O O . GLY A 1 251 ? -14.885 -7.922 19.821 1.00 95.88 251 GLY A O 1
ATOM 1864 N N . ASP A 1 252 ? -15.914 -9.763 20.565 1.00 94.69 252 ASP A N 1
ATOM 1865 C CA . ASP A 1 252 ? -16.280 -10.258 19.227 1.00 94.69 252 ASP A CA 1
ATOM 1866 C C . ASP A 1 252 ? -17.099 -9.251 18.409 1.00 94.69 252 ASP A C 1
ATOM 1868 O O . ASP A 1 252 ? -16.836 -9.023 17.224 1.00 94.69 252 ASP A O 1
ATOM 1872 N N . ALA A 1 253 ? -18.091 -8.622 19.045 1.00 93.94 253 ALA A N 1
ATOM 1873 C CA . ALA A 1 253 ? -19.048 -7.760 18.360 1.00 93.94 253 ALA A CA 1
ATOM 1874 C C . ALA A 1 253 ? -18.396 -6.502 17.773 1.00 93.94 253 ALA A C 1
ATOM 1876 O O . ALA A 1 253 ? -18.697 -6.140 16.639 1.00 93.94 253 ALA A O 1
ATOM 1877 N N . ASP A 1 254 ? -17.510 -5.837 18.514 1.00 92.94 254 ASP A N 1
ATOM 1878 C CA . ASP A 1 254 ? -16.858 -4.609 18.047 1.00 92.94 254 ASP A CA 1
ATOM 1879 C C . ASP A 1 254 ? -15.507 -4.887 17.392 1.00 92.94 254 ASP A C 1
ATOM 1881 O O . ASP A 1 254 ? -15.167 -4.252 16.390 1.00 92.94 254 ASP A O 1
ATOM 1885 N N . GLY A 1 255 ? -14.786 -5.899 17.875 1.00 94.62 255 GLY A N 1
ATOM 1886 C CA . GLY A 1 255 ? -13.528 -6.350 17.301 1.00 94.62 255 GLY A CA 1
ATOM 1887 C C . GLY A 1 255 ? -13.677 -6.845 15.867 1.00 94.62 255 GLY A C 1
ATOM 1888 O O . GLY A 1 255 ? -12.785 -6.600 15.061 1.00 94.62 255 GLY A O 1
ATOM 1889 N N . SER A 1 256 ? -14.801 -7.473 15.501 1.00 95.19 256 SER A N 1
ATOM 1890 C CA . SER A 1 256 ? -15.082 -7.911 14.120 1.00 95.19 256 SER A CA 1
ATOM 1891 C C . SER A 1 256 ? -15.375 -6.761 13.149 1.00 95.19 256 SER A C 1
ATOM 1893 O O . SER A 1 256 ? -15.150 -6.903 11.948 1.00 95.19 256 SER A O 1
ATOM 1895 N N . LYS A 1 257 ? -15.809 -5.600 13.654 1.00 95.62 257 LYS A N 1
ATOM 1896 C CA . LYS A 1 257 ? -16.136 -4.416 12.842 1.00 95.62 257 LYS A CA 1
ATOM 1897 C C . LYS A 1 257 ? -14.914 -3.567 12.477 1.00 95.62 257 LYS A C 1
ATOM 1899 O O . LYS A 1 257 ? -15.073 -2.550 11.807 1.00 95.62 257 LYS A O 1
ATOM 1904 N N . VAL A 1 258 ? -13.718 -3.891 12.971 1.00 97.44 258 VAL A N 1
ATOM 1905 C CA . VAL A 1 258 ? -12.485 -3.187 12.579 1.00 97.44 258 VAL A CA 1
ATOM 1906 C C . VAL A 1 258 ? -12.049 -3.699 11.209 1.00 97.44 258 VAL A C 1
ATOM 1908 O O . VAL A 1 258 ? -11.794 -4.886 11.047 1.00 97.44 258 VAL A O 1
ATOM 1911 N N . HIS A 1 259 ? -11.954 -2.852 10.201 1.00 97.62 259 HIS A N 1
ATOM 1912 C CA . HIS A 1 259 ? -11.461 -3.249 8.890 1.00 97.62 259 HIS A CA 1
ATOM 1913 C C . HIS A 1 259 ? -9.939 -3.397 8.903 1.00 97.62 259 HIS A C 1
ATOM 1915 O O . HIS A 1 259 ? -9.231 -2.573 9.475 1.00 97.62 259 HIS A O 1
ATOM 1921 N N . ILE A 1 260 ? -9.435 -4.446 8.260 1.00 97.31 260 ILE A N 1
ATOM 1922 C CA . ILE A 1 260 ? -7.999 -4.672 8.093 1.00 97.31 260 ILE A CA 1
ATOM 1923 C C . ILE A 1 260 ? -7.703 -4.435 6.621 1.00 97.31 260 ILE A C 1
ATOM 1925 O O . ILE A 1 260 ? -8.295 -5.076 5.754 1.00 97.31 260 ILE A O 1
ATOM 1929 N N . VAL A 1 261 ? -6.859 -3.447 6.354 1.00 97.06 261 VAL A N 1
ATOM 1930 C CA . VAL A 1 261 ? -6.573 -2.950 5.014 1.00 97.06 261 VAL A CA 1
ATOM 1931 C C . VAL A 1 261 ? -5.184 -3.422 4.612 1.00 97.06 261 VAL A C 1
ATOM 1933 O O . VAL A 1 261 ? -4.165 -2.880 5.043 1.00 97.06 261 VAL A O 1
ATOM 1936 N N . ASP A 1 262 ? -5.161 -4.439 3.759 1.00 95.44 262 ASP A N 1
ATOM 1937 C CA . ASP A 1 262 ? -3.974 -4.866 3.028 1.00 95.44 262 ASP A CA 1
ATOM 1938 C C . ASP A 1 262 ? -3.765 -3.928 1.829 1.00 95.44 262 ASP A C 1
ATOM 1940 O O . ASP A 1 262 ? -4.555 -3.921 0.879 1.00 95.44 262 ASP A O 1
ATOM 1944 N N . GLY A 1 263 ? -2.703 -3.119 1.882 1.00 96.19 263 GLY A N 1
ATOM 1945 C CA . GLY A 1 263 ? -2.397 -2.127 0.851 1.00 96.19 263 GLY A CA 1
ATOM 1946 C C . GLY A 1 263 ? -2.147 -2.730 -0.535 1.00 96.19 263 GLY A C 1
ATOM 1947 O O . GLY A 1 263 ? -2.438 -2.077 -1.535 1.00 96.19 263 GLY A O 1
ATOM 1948 N N . VAL A 1 264 ? -1.671 -3.979 -0.618 1.00 96.12 264 VAL A N 1
ATOM 1949 C CA . VAL A 1 264 ? -1.457 -4.680 -1.895 1.00 96.12 264 VAL A CA 1
ATOM 1950 C C . VAL A 1 264 ? -2.801 -4.975 -2.555 1.00 96.12 264 VAL A C 1
ATOM 1952 O O . VAL A 1 264 ? -3.031 -4.597 -3.705 1.00 96.12 264 VAL A O 1
ATOM 1955 N N . LYS A 1 265 ? -3.714 -5.603 -1.805 1.00 95.75 265 LYS A N 1
ATOM 1956 C CA . LYS A 1 265 ? -5.067 -5.945 -2.269 1.00 95.75 265 LYS A CA 1
ATOM 1957 C C . LYS A 1 265 ? -5.873 -4.697 -2.617 1.00 95.75 265 LYS A C 1
ATOM 1959 O O . LYS A 1 265 ? -6.475 -4.627 -3.687 1.00 95.75 265 LYS A O 1
ATOM 1964 N N . ALA A 1 266 ? -5.843 -3.704 -1.728 1.00 96.88 266 ALA A N 1
ATOM 1965 C CA . ALA A 1 266 ? -6.500 -2.419 -1.923 1.00 96.88 266 ALA A CA 1
ATOM 1966 C C . ALA A 1 266 ? -5.977 -1.700 -3.173 1.00 96.88 266 ALA A C 1
ATOM 1968 O O . ALA A 1 266 ? -6.766 -1.258 -4.006 1.00 96.88 266 ALA A O 1
ATOM 1969 N N . GLY A 1 267 ? -4.654 -1.623 -3.337 1.00 97.62 267 GLY A N 1
ATOM 1970 C CA . GLY A 1 267 ? -4.031 -0.933 -4.463 1.00 97.62 267 GLY A CA 1
ATOM 1971 C C . GLY A 1 267 ? -4.355 -1.580 -5.800 1.00 97.62 267 GLY A C 1
ATOM 1972 O O . GLY A 1 267 ? -4.721 -0.879 -6.740 1.00 97.62 267 GLY A O 1
ATOM 1973 N N . TYR A 1 268 ? -4.304 -2.912 -5.872 1.00 97.50 268 TYR A N 1
ATOM 1974 C CA . TYR A 1 268 ? -4.678 -3.632 -7.086 1.00 97.50 268 TYR A CA 1
ATOM 1975 C C . TYR A 1 268 ? -6.149 -3.398 -7.456 1.00 97.50 268 TYR A C 1
ATOM 1977 O O . TYR A 1 268 ? -6.441 -3.031 -8.591 1.00 97.50 268 TYR A O 1
ATOM 1985 N N . ALA A 1 269 ? -7.070 -3.534 -6.494 1.00 96.75 269 ALA A N 1
ATOM 1986 C CA . ALA A 1 269 ? -8.500 -3.334 -6.735 1.00 96.75 269 ALA A CA 1
ATOM 1987 C C . ALA A 1 269 ? -8.835 -1.891 -7.157 1.00 96.75 269 ALA A C 1
ATOM 1989 O O . ALA A 1 269 ? -9.644 -1.684 -8.064 1.00 96.75 269 ALA A O 1
ATOM 1990 N N . LEU A 1 270 ? -8.198 -0.892 -6.534 1.00 97.81 270 LEU A N 1
ATOM 1991 C CA . LEU A 1 270 ? -8.362 0.515 -6.905 1.00 97.81 270 LEU A CA 1
ATOM 1992 C C . LEU A 1 270 ? -7.858 0.782 -8.324 1.00 97.81 270 LEU A C 1
ATOM 1994 O O . LEU A 1 270 ? -8.579 1.394 -9.107 1.00 97.81 270 LEU A O 1
ATOM 1998 N N . LEU A 1 271 ? -6.666 0.294 -8.680 1.00 97.81 271 LEU A N 1
ATOM 1999 C CA . LEU A 1 271 ? -6.113 0.464 -10.025 1.00 97.81 271 LEU A CA 1
ATOM 2000 C C . LEU A 1 271 ? -6.946 -0.260 -11.088 1.00 97.81 271 LEU A C 1
ATOM 2002 O O . LEU A 1 271 ? -7.198 0.313 -12.145 1.00 97.81 271 LEU A O 1
ATOM 2006 N N . GLU A 1 272 ? -7.424 -1.477 -10.812 1.00 96.06 272 GLU A N 1
ATOM 2007 C CA . GLU A 1 272 ? -8.345 -2.181 -11.712 1.00 96.06 272 GLU A CA 1
ATOM 2008 C C . GLU A 1 272 ? -9.616 -1.346 -11.941 1.00 96.06 272 GLU A C 1
ATOM 2010 O O . GLU A 1 272 ? -10.040 -1.140 -13.081 1.00 96.06 272 GLU A O 1
ATOM 2015 N N . GLY A 1 273 ? -10.198 -0.808 -10.865 1.00 95.25 273 GLY A N 1
ATOM 2016 C CA . GLY A 1 273 ? -11.348 0.091 -10.929 1.00 95.25 273 GLY A CA 1
ATOM 2017 C C . GLY A 1 273 ? -11.073 1.354 -11.748 1.00 95.25 273 GLY A C 1
ATOM 2018 O O . GLY A 1 273 ? -11.877 1.694 -12.615 1.00 95.25 273 GLY A O 1
ATOM 2019 N N . MET A 1 274 ? -9.931 2.011 -11.523 1.00 96.06 274 MET A N 1
ATOM 2020 C CA . MET A 1 274 ? -9.504 3.214 -12.249 1.00 96.06 274 MET A CA 1
ATOM 2021 C C . MET A 1 274 ? -9.359 2.943 -13.747 1.00 96.06 274 MET A C 1
ATOM 2023 O O . MET A 1 274 ? -9.977 3.634 -14.554 1.00 96.06 274 MET A O 1
ATOM 2027 N N . VAL A 1 275 ? -8.648 1.876 -14.126 1.00 95.31 275 VAL A N 1
ATOM 2028 C CA . VAL A 1 275 ? -8.476 1.494 -15.536 1.00 95.31 275 VAL A CA 1
ATOM 2029 C C . VAL A 1 275 ? -9.824 1.199 -16.197 1.00 95.31 275 VAL A C 1
ATOM 2031 O O . VAL A 1 275 ? -10.078 1.627 -17.324 1.00 95.31 275 VAL A O 1
ATOM 2034 N N . ARG A 1 276 ? -10.721 0.488 -15.504 1.00 93.50 276 ARG A N 1
ATOM 2035 C CA . ARG A 1 276 ? -12.055 0.165 -16.033 1.00 93.50 276 ARG A CA 1
ATOM 2036 C C . ARG A 1 276 ? -12.952 1.395 -16.165 1.00 93.50 276 ARG A C 1
ATOM 2038 O O . ARG A 1 276 ? -13.776 1.433 -17.077 1.00 93.50 276 ARG A O 1
ATOM 2045 N N . ALA A 1 277 ? -12.790 2.374 -15.280 1.00 93.56 277 ALA A N 1
ATOM 2046 C CA . ALA A 1 277 ? -13.507 3.645 -15.307 1.00 93.56 277 ALA A CA 1
ATOM 2047 C C . ALA A 1 277 ? -12.894 4.676 -16.276 1.00 93.56 277 ALA A C 1
ATOM 2049 O O . ALA A 1 277 ? -13.537 5.687 -16.552 1.00 93.56 277 ALA A O 1
ATOM 2050 N N . GLY A 1 278 ? -11.695 4.420 -16.814 1.00 90.44 278 GLY A N 1
ATOM 2051 C CA . GLY A 1 278 ? -10.978 5.355 -17.684 1.00 90.44 278 GLY A CA 1
ATOM 2052 C C . GLY A 1 278 ? -10.405 6.563 -16.938 1.00 90.44 278 GLY A C 1
ATOM 2053 O O . GLY A 1 278 ? -10.401 7.659 -17.499 1.00 90.44 278 GLY A O 1
ATOM 2054 N N . LEU A 1 279 ? -9.989 6.360 -15.681 1.00 87.25 279 LEU A N 1
ATOM 2055 C CA . LEU A 1 279 ? -9.334 7.355 -14.823 1.00 87.25 279 LEU A CA 1
ATOM 2056 C C . LEU A 1 279 ? -7.814 7.379 -15.016 1.00 87.25 279 LEU A C 1
ATOM 2058 O O . LEU A 1 279 ? -7.232 6.294 -15.251 1.00 87.25 279 LEU A O 1
#

Radius of gyration: 18.77 Å; Cα contacts (8 Å, |Δi|>4): 526; chains: 1; bounding box: 39×42×55 Å

pLDDT: mean 92.39, std 7.77, range [53.84, 98.75]

Mean predicted aligned error: 4.24 Å

Foldseek 3Di:
DQAFAEEEEALAQAVVLQVLLLVLCVVVQVPDPHPDHFYAYQNDAHNDQDAPVSLVRSLVRCVCQQFDFLHDQPDPPHDDDDPVCSRGGNVVRHQEYEYQWLAPRPNQVVQQVVQVPDPDFRGHYYYLNLLLLVVLVVQADDLQEAEEEEEAAPNVQVRSLVVSCVSVVQDDDPGHPSRYLGYFHLNHDLVCCPVPDPVSNLVSLLVRLLVSQVSQCPPVRRHGHQEYEYRGSSCSPCVVSSLVSLCVNPNDPRSVRRHYGDSSNSVSVVSVVCSVVSD

Solvent-accessible surface area (backbone atoms only — not comparable to full-atom values): 14896 Å² total; per-residue (Å²): 131,88,71,48,25,40,35,38,34,28,57,28,40,40,61,69,54,50,53,47,51,50,63,60,37,45,74,60,50,75,73,44,92,61,55,70,67,44,62,40,56,24,84,60,78,49,65,66,74,79,53,73,67,45,34,49,53,27,29,66,63,40,49,56,66,34,61,36,64,52,45,70,63,86,44,94,85,41,58,78,70,57,83,95,44,40,71,35,15,54,60,73,59,29,48,31,39,38,36,55,45,53,45,89,44,54,48,37,63,51,52,36,51,55,38,65,72,46,92,70,84,55,51,49,54,42,24,18,35,58,26,20,53,54,52,34,57,73,66,46,87,52,97,40,30,16,26,33,34,45,30,35,42,70,72,48,37,61,53,51,47,50,42,54,35,57,73,71,68,60,74,62,95,88,65,69,64,85,48,50,43,45,55,28,43,42,71,35,48,79,63,48,68,71,72,49,60,68,69,60,49,44,50,32,45,30,52,22,52,52,50,42,45,60,48,13,16,53,95,86,61,64,30,36,56,32,22,38,26,48,38,36,56,85,48,58,84,45,57,65,52,55,42,50,33,33,26,74,76,56,36,67,82,56,14,68,62,39,44,75,34,47,11,66,55,42,30,51,54,51,50,53,50,31,57,75,70,72,77

Organism: NCBI:txid5288

InterPro domains:
  IPR015942 Asp/Glu/hydantoin racemase [PF01177] (6-269)
  IPR052186 Hydantoin racemase-like [PTHR28047] (6-279)
  IPR053714 Isomerization and Racemization Enzyme Superfamily [G3DSA:3.40.50.12500] (4-75)
  IPR053714 Isomerization and Racemization Enzyme Superfamily [G3DSA:3.40.50.12500] (80-279)

Nearest PDB structures (foldseek):
  5w1q-assembly1_B  TM=7.018E-01  e=1.199E-05  Helicobacter pylori
  4ija-assembly1_B  TM=3.809E-01  e=1.199E-01  Staphylococcus aureus subsp. aureus N315
  4ija-assembly1_A  TM=3.823E-01  e=1.822E-01  Staphylococcus aureus subsp. aureus N315
  2yhw-assembly1_A-2  TM=2.242E-01  e=3.847E-02  Homo sapiens
  2yhy-assembly1_A  TM=2.547E-01  e=1.272E-01  Homo sapiens